Protein 3M16 (pdb70)

Structure (mmCIF, N/CA/C/O backbone):
data_3M16
#
_entry.id   3M16
#
_cell.length_a   143.105
_cell.length_b   143.105
_cell.length_c   119.724
_cell.angle_alpha   90.00
_cell.angle_beta   90.00
_cell.angle_gamma   120.00
#
_symmetry.space_group_name_H-M   'P 61 2 2'
#
loop_
_entity.id
_entity.type
_entity.pdbx_description
1 polymer Transaldolase
2 water water
#
loop_
_atom_site.group_PDB
_atom_site.id
_atom_site.type_symbol
_atom_site.label_atom_id
_atom_site.label_alt_id
_atom_site.label_comp_id
_atom_site.label_asym_id
_atom_site.label_entity_id
_atom_site.label_seq_id
_atom_site.pdbx_PDB_ins_code
_atom_site.Cartn_x
_atom_site.Cartn_y
_atom_site.Cartn_z
_atom_site.occupancy
_atom_site.B_iso_or_equiv
_atom_site.auth_seq_id
_atom_site.auth_comp_id
_atom_site.auth_asym_id
_atom_site.auth_atom_id
_atom_site.pdbx_PDB_model_num
ATOM 1 N N . GLY A 1 1 ? 45.789 -48.604 -4.787 1.00 111.81 0 GLY A N 1
ATOM 2 C CA . GLY A 1 1 ? 46.844 -47.539 -4.764 1.00 107.38 0 GLY A CA 1
ATOM 3 C C . GLY A 1 1 ? 46.499 -46.285 -5.556 1.00 103.99 0 GLY A C 1
ATOM 4 O O . GLY A 1 1 ? 47.017 -46.062 -6.650 1.00 85.91 0 GLY A O 1
ATOM 13 N N . SER A 1 3 ? 45.076 -43.066 -3.336 1.00 116.83 2 SER A N 1
ATOM 14 C CA . SER A 1 3 ? 45.610 -42.443 -2.111 1.00 114.90 2 SER A CA 1
ATOM 15 C C . SER A 1 3 ? 45.841 -43.593 -1.104 1.00 116.88 2 SER A C 1
ATOM 16 O O . SER A 1 3 ? 45.360 -44.717 -1.323 1.00 120.62 2 SER A O 1
ATOM 19 N N . ALA A 1 4 ? 46.575 -43.335 -0.022 1.00 111.86 3 ALA A N 1
ATOM 20 C CA . ALA A 1 4 ? 46.880 -44.395 0.951 1.00 112.52 3 ALA A CA 1
ATOM 21 C C . ALA A 1 4 ? 46.874 -43.888 2.392 1.00 103.71 3 ALA A C 1
ATOM 22 O O . ALA A 1 4 ? 45.888 -44.042 3.117 1.00 93.24 3 ALA A O 1
ATOM 24 N N . ALA A 1 6 ? 44.156 -44.551 5.089 1.00 95.55 5 ALA A N 1
ATOM 25 C CA . ALA A 1 6 ? 43.597 -43.221 5.305 1.00 102.01 5 ALA A CA 1
ATOM 26 C C . ALA A 1 6 ? 43.599 -42.879 6.798 1.00 99.47 5 ALA A C 1
ATOM 27 O O . ALA A 1 6 ? 44.646 -42.541 7.349 1.00 94.74 5 ALA A O 1
ATOM 29 N N . LYS A 1 7 ? 42.433 -42.984 7.440 1.00 100.90 6 LYS A N 1
ATOM 30 C CA . LYS A 1 7 ? 42.262 -42.726 8.875 1.00 100.66 6 LYS A CA 1
ATOM 31 C C . LYS A 1 7 ? 41.470 -41.424 9.066 1.00 97.95 6 LYS A C 1
ATOM 32 O O . LYS A 1 7 ? 40.442 -41.418 9.738 1.00 97.58 6 LYS A O 1
ATOM 38 N N . ASN A 1 8 ? 41.974 -40.335 8.483 1.00 93.39 7 ASN A N 1
ATOM 39 C CA . ASN A 1 8 ? 41.341 -39.001 8.457 1.00 89.96 7 ASN A CA 1
ATOM 40 C C . ASN A 1 8 ? 42.331 -38.026 7.847 1.00 85.74 7 ASN A C 1
ATOM 41 O O . ASN A 1 8 ? 43.522 -38.345 7.735 1.00 84.71 7 ASN A O 1
ATOM 46 N N . LYS A 1 9 ? 41.858 -36.836 7.483 1.00 84.14 8 LYS A N 1
ATOM 47 C CA . LYS A 1 9 ? 42.706 -35.872 6.757 1.00 84.11 8 LYS A CA 1
ATOM 48 C C . LYS A 1 9 ? 43.956 -35.339 7.497 1.00 78.57 8 LYS A C 1
ATOM 49 O O . LYS A 1 9 ? 45.028 -35.235 6.896 1.00 71.83 8 LYS A O 1
ATOM 55 N N . LEU A 1 10 ? 43.829 -35.014 8.781 1.00 77.04 9 LEU A N 1
ATOM 56 C CA . LEU A 1 10 ? 45.001 -34.674 9.568 1.00 73.97 9 LEU A CA 1
ATOM 57 C C . LEU A 1 10 ? 46.054 -35.774 9.438 1.00 79.54 9 LEU A C 1
ATOM 58 O O . LEU A 1 10 ? 47.193 -35.507 9.018 1.00 77.88 9 LEU A O 1
ATOM 63 N N . GLU A 1 11 ? 45.675 -37.011 9.768 1.00 81.29 10 GLU A N 1
ATOM 64 C CA . GLU A 1 11 ? 46.624 -38.117 9.687 1.00 81.27 10 GLU A CA 1
ATOM 65 C C . GLU A 1 11 ? 47.126 -38.262 8.262 1.00 75.66 10 GLU A C 1
ATOM 66 O O . GLU A 1 11 ? 48.318 -38.403 8.035 1.00 73.71 10 GLU A O 1
ATOM 72 N N . ALA A 1 12 ? 46.222 -38.181 7.299 1.00 76.12 11 ALA A N 1
ATOM 73 C CA . ALA A 1 12 ? 46.600 -38.312 5.892 1.00 77.77 11 ALA A CA 1
ATOM 74 C C . ALA A 1 12 ? 47.667 -37.297 5.459 1.00 80.72 11 ALA A C 1
ATOM 75 O O . ALA A 1 12 ? 48.668 -37.670 4.839 1.00 79.56 11 ALA A O 1
ATOM 77 N N . LEU A 1 13 ? 47.438 -36.023 5.789 1.00 81.00 12 LEU A N 1
ATOM 78 C CA . LEU A 1 13 ? 48.345 -34.934 5.441 1.00 72.45 12 LEU A CA 1
ATOM 79 C C . LEU A 1 13 ? 49.708 -35.132 6.071 1.00 71.09 12 LEU A C 1
ATOM 80 O O . LEU A 1 13 ? 50.741 -34.869 5.436 1.00 70.02 12 LEU A O 1
ATOM 85 N N . LYS A 1 14 ? 49.708 -35.603 7.316 1.00 68.04 13 LYS A N 1
ATOM 86 C CA . LYS A 1 14 ? 50.951 -35.868 8.029 1.00 68.53 13 LYS A CA 1
ATOM 87 C C . LYS A 1 14 ? 51.910 -36.774 7.257 1.00 70.56 13 LYS A C 1
ATOM 88 O O . LYS A 1 14 ? 53.101 -36.808 7.556 1.00 72.83 13 LYS A O 1
ATOM 94 N N . ALA A 1 15 ? 51.403 -37.476 6.249 1.00 70.10 14 ALA A N 1
ATOM 95 C CA . ALA A 1 15 ? 52.206 -38.461 5.518 1.00 66.10 14 ALA A CA 1
ATOM 96 C C . ALA A 1 15 ? 52.826 -37.958 4.214 1.00 70.19 14 ALA A C 1
ATOM 97 O O . ALA A 1 15 ? 53.759 -38.579 3.688 1.00 72.24 14 ALA A O 1
ATOM 107 N N . THR A 1 17 ? 53.323 -34.418 3.910 1.00 68.31 16 THR A N 1
ATOM 108 C CA . THR A 1 17 ? 53.680 -33.053 4.298 1.00 65.75 16 THR A CA 1
ATOM 109 C C . THR A 1 17 ? 54.010 -32.985 5.794 1.00 68.54 16 THR A C 1
ATOM 110 O O . THR A 1 17 ? 53.300 -33.573 6.612 1.00 70.35 16 THR A O 1
ATOM 114 N N . THR A 1 18 ? 55.084 -32.278 6.155 1.00 70.68 17 THR A N 1
ATOM 115 C CA . THR A 1 18 ? 55.408 -32.061 7.572 1.00 70.08 17 THR A CA 1
ATOM 116 C C . THR A 1 18 ? 54.391 -31.091 8.172 1.00 66.17 17 THR A C 1
ATOM 117 O O . THR A 1 18 ? 54.272 -29.937 7.753 1.00 66.70 17 THR A O 1
ATOM 121 N N . VAL A 1 19 ? 53.633 -31.546 9.142 1.00 64.27 18 VAL A N 1
ATOM 122 C CA . VAL A 1 19 ? 52.552 -30.710 9.608 1.00 65.08 18 VAL A CA 1
ATOM 123 C C . VAL A 1 19 ? 53.027 -29.861 10.773 1.00 66.58 18 VAL A C 1
ATOM 124 O O . VAL A 1 19 ? 53.704 -30.349 11.690 1.00 67.82 18 VAL A O 1
ATOM 128 N N . VAL A 1 20 ? 52.677 -28.581 10.734 1.00 62.91 19 VAL A N 1
ATOM 129 C CA . VAL A 1 20 ? 53.067 -27.679 11.800 1.00 63.71 19 VAL A CA 1
ATOM 130 C C . VAL A 1 20 ? 51.885 -26.947 12.385 1.00 63.41 19 VAL A C 1
ATOM 131 O O . VAL A 1 20 ? 51.093 -26.361 11.652 1.00 58.56 19 VAL A O 1
ATOM 135 N N . ALA A 1 21 ? 51.804 -26.955 13.711 1.00 63.95 20 ALA A N 1
ATOM 136 C CA . ALA A 1 21 ? 50.820 -26.153 14.446 1.00 62.80 20 ALA A CA 1
ATOM 137 C C . ALA A 1 21 ? 51.160 -24.647 14.536 1.00 63.83 20 ALA A C 1
ATOM 138 O O . ALA A 1 21 ? 52.222 -24.253 15.023 1.00 62.58 20 ALA A O 1
ATOM 140 N N . ASP A 1 22 ? 50.249 -23.815 14.050 1.00 65.86 21 ASP A N 1
ATOM 141 C CA . ASP A 1 22 ? 50.386 -22.372 14.161 1.00 64.36 21 ASP A CA 1
ATOM 142 C C . ASP A 1 22 ? 49.731 -21.931 15.461 1.00 66.83 21 ASP A C 1
ATOM 143 O O . ASP A 1 22 ? 48.600 -21.430 15.446 1.00 67.98 21 ASP A O 1
ATOM 148 N N . THR A 1 23 ? 50.425 -22.145 16.580 1.00 65.19 22 THR A N 1
ATOM 149 C CA . THR A 1 23 ? 49.952 -21.714 17.898 1.00 68.77 22 THR A CA 1
ATOM 150 C C . THR A 1 23 ? 51.058 -21.723 18.944 1.00 76.88 22 THR A C 1
ATOM 151 O O . THR A 1 23 ? 52.049 -22.449 18.809 1.00 70.04 22 THR A O 1
ATOM 155 N N . GLY A 1 24 ? 50.857 -20.927 19.996 1.00 78.61 23 GLY A N 1
ATOM 156 C CA . GLY A 1 24 ? 51.803 -20.834 21.088 1.00 74.78 23 GLY A CA 1
ATOM 157 C C . GLY A 1 24 ? 51.449 -21.723 22.258 1.00 78.34 23 GLY A C 1
ATOM 158 O O . GLY A 1 24 ? 52.197 -21.807 23.236 1.00 86.62 23 GLY A O 1
ATOM 159 N N . ASP A 1 25 ? 50.329 -22.420 22.147 1.00 74.68 24 ASP A N 1
ATOM 160 C CA . ASP A 1 25 ? 49.726 -23.052 23.294 1.00 75.39 24 ASP A CA 1
ATOM 161 C C . ASP A 1 25 ? 49.950 -24.564 23.309 1.00 82.05 24 ASP A C 1
ATOM 162 O O . ASP A 1 25 ? 49.510 -25.266 22.392 1.00 81.23 24 ASP A O 1
ATOM 167 N N . ILE A 1 26 ? 50.623 -25.068 24.353 1.00 84.15 25 ILE A N 1
ATOM 168 C CA . ILE A 1 26 ? 50.884 -26.515 24.474 1.00 86.98 25 ILE A CA 1
ATOM 169 C C . ILE A 1 26 ? 49.635 -27.354 24.321 1.00 86.59 25 ILE A C 1
ATOM 170 O O . ILE A 1 26 ? 49.668 -28.410 23.694 1.00 87.71 25 ILE A O 1
ATOM 175 N N . GLU A 1 27 ? 48.536 -26.879 24.895 1.00 86.47 26 GLU A N 1
ATOM 176 C CA . GLU A 1 27 ? 47.282 -27.619 24.867 1.00 89.28 26 GLU A CA 1
ATOM 177 C C . GLU A 1 27 ? 46.938 -28.066 23.453 1.00 90.55 26 GLU A C 1
ATOM 178 O O . GLU A 1 27 ? 46.640 -29.246 23.223 1.00 87.55 26 GLU A O 1
ATOM 184 N N . ALA A 1 28 ? 47.043 -27.138 22.502 1.00 88.03 27 ALA A N 1
ATOM 185 C CA . ALA A 1 28 ? 46.854 -27.465 21.095 1.00 81.51 27 ALA A CA 1
ATOM 186 C C . ALA A 1 28 ? 47.943 -28.394 20.574 1.00 78.01 27 ALA A C 1
ATOM 187 O O . ALA A 1 28 ? 47.638 -29.352 19.889 1.00 81.47 27 ALA A O 1
ATOM 189 N N . ILE A 1 29 ? 49.200 -28.130 20.916 1.00 77.91 28 ILE A N 1
ATOM 190 C CA . ILE A 1 29 ? 50.295 -29.012 20.499 1.00 82.72 28 ILE A CA 1
ATOM 191 C C . ILE A 1 29 ? 50.111 -30.447 21.005 1.00 82.99 28 ILE A C 1
ATOM 192 O O . ILE A 1 29 ? 50.284 -31.411 20.257 1.00 80.84 28 ILE A O 1
ATOM 197 N N . LYS A 1 30 ? 49.759 -30.576 22.278 1.00 83.39 29 LYS A N 1
ATOM 198 C CA . LYS A 1 30 ? 49.538 -31.876 22.879 1.00 86.87 29 LYS A CA 1
ATOM 199 C C . LYS A 1 30 ? 48.442 -32.627 22.135 1.00 89.19 29 LYS A C 1
ATOM 200 O O . LYS A 1 30 ? 48.621 -33.791 21.765 1.00 93.03 29 LYS A O 1
ATOM 206 N N . GLN A 1 31 ? 47.332 -31.941 21.882 1.00 86.82 30 GLN A N 1
ATOM 207 C CA . GLN A 1 31 ? 46.198 -32.536 21.190 1.00 84.72 30 GLN A CA 1
ATOM 208 C C . GLN A 1 31 ? 46.459 -32.977 19.735 1.00 86.98 30 GLN A C 1
ATOM 209 O O . GLN A 1 31 ? 45.899 -33.980 19.297 1.00 87.59 30 GLN A O 1
ATOM 215 N N . PHE A 1 32 ? 47.283 -32.239 18.989 1.00 83.98 31 PHE A N 1
ATOM 216 C CA . PHE A 1 32 ? 47.455 -32.516 17.548 1.00 82.15 31 PHE A CA 1
ATOM 217 C C . PHE A 1 32 ? 48.793 -33.152 17.178 1.00 82.73 31 PHE A C 1
ATOM 218 O O . PHE A 1 32 ? 48.953 -33.663 16.068 1.00 81.02 31 PHE A O 1
ATOM 226 N N . LYS A 1 33 ? 49.746 -33.115 18.108 1.00 84.71 32 LYS A N 1
ATOM 227 C CA . LYS A 1 33 ? 51.062 -33.751 17.924 1.00 83.92 32 LYS A CA 1
ATOM 228 C C . LYS A 1 33 ? 51.707 -33.438 16.563 1.00 81.91 32 LYS A C 1
ATOM 229 O O . LYS A 1 33 ? 51.937 -34.333 15.754 1.00 81.31 32 LYS A O 1
ATOM 235 N N . PRO A 1 34 ? 51.967 -32.143 16.307 1.00 76.25 33 PRO A N 1
ATOM 236 C CA . PRO A 1 34 ? 52.670 -31.692 15.128 1.00 72.39 33 PRO A CA 1
ATOM 237 C C . PRO A 1 34 ? 54.160 -31.894 15.313 1.00 71.82 33 PRO A C 1
ATOM 238 O O . PRO A 1 34 ? 54.601 -32.152 16.429 1.00 74.43 33 PRO A O 1
ATOM 242 N N . VAL A 1 35 ? 54.930 -31.766 14.238 1.00 67.46 34 VAL A N 1
ATOM 243 C CA . VAL A 1 35 ? 56.376 -31.914 14.342 1.00 70.24 34 VAL A CA 1
ATOM 244 C C . VAL A 1 35 ? 57.106 -30.571 14.548 1.00 75.42 34 VAL A C 1
ATOM 245 O O . VAL A 1 35 ? 58.033 -30.501 15.367 1.00 75.50 34 VAL A O 1
ATOM 249 N N . ASP A 1 36 ? 56.690 -29.513 13.848 1.00 67.54 35 ASP A N 1
ATOM 250 C CA . ASP A 1 36 ? 57.177 -28.171 14.188 1.00 65.44 35 ASP A CA 1
ATOM 251 C C . ASP A 1 36 ? 56.047 -27.372 14.815 1.00 67.99 35 ASP A C 1
ATOM 252 O O . ASP A 1 36 ? 54.915 -27.859 14.918 1.00 68.94 35 ASP A O 1
ATOM 257 N N . ALA A 1 37 ? 56.366 -26.160 15.262 1.00 66.07 36 ALA A N 1
ATOM 258 C CA . ALA A 1 37 ? 55.347 -25.146 15.546 1.00 64.03 36 ALA A CA 1
ATOM 259 C C . ALA A 1 37 ? 55.834 -23.749 15.132 1.00 66.84 36 ALA A C 1
ATOM 260 O O . ALA A 1 37 ? 57.025 -23.533 14.836 1.00 66.71 36 ALA A O 1
ATOM 262 N N . THR A 1 38 ? 54.894 -22.822 15.051 1.00 60.13 37 THR A N 1
ATOM 263 C CA . THR A 1 38 ? 55.208 -21.451 14.715 1.00 59.76 37 THR A CA 1
ATOM 264 C C . THR A 1 38 ? 54.500 -20.537 15.686 1.00 63.16 37 THR A C 1
ATOM 265 O O . THR A 1 38 ? 53.394 -20.849 16.156 1.00 63.84 37 THR A O 1
ATOM 269 N N . THR A 1 39 ? 55.134 -19.412 15.992 1.00 57.51 38 THR A N 1
ATOM 270 C CA . THR A 1 39 ? 54.443 -18.338 16.692 1.00 60.10 38 THR A CA 1
ATOM 271 C C . THR A 1 39 ? 54.695 -17.045 15.947 1.00 61.35 38 THR A C 1
ATOM 272 O O . THR A 1 39 ? 55.465 -17.010 14.992 1.00 60.61 38 THR A O 1
ATOM 276 N N . ASN A 1 40 ? 54.041 -15.984 16.391 1.00 56.26 39 ASN A N 1
ATOM 277 C CA . ASN A 1 40 ? 54.319 -14.661 15.898 1.00 56.37 39 ASN A CA 1
ATOM 278 C C . ASN A 1 40 ? 53.798 -13.666 16.922 1.00 61.44 39 ASN A C 1
ATOM 279 O O . ASN A 1 40 ? 53.076 -14.051 17.870 1.00 61.77 39 ASN A O 1
ATOM 284 N N . PRO A 1 41 ? 54.147 -12.379 16.735 1.00 55.54 40 PRO A N 1
ATOM 285 C CA . PRO A 1 41 ? 53.716 -11.380 17.694 1.00 57.68 40 PRO A CA 1
ATOM 286 C C . PRO A 1 41 ? 52.252 -11.508 18.100 1.00 60.53 40 PRO A C 1
ATOM 287 O O . PRO A 1 41 ? 51.963 -11.372 19.275 1.00 67.80 40 PRO A O 1
ATOM 291 N N . SER A 1 42 ? 51.342 -11.810 17.178 1.00 58.19 41 SER A N 1
ATOM 292 C CA . SER A 1 42 ? 49.931 -11.925 17.575 1.00 61.07 41 SER A CA 1
ATOM 293 C C . SER A 1 42 ? 49.735 -13.145 18.433 1.00 67.00 41 SER A C 1
ATOM 294 O O . SER A 1 42 ? 49.069 -13.089 19.475 1.00 71.18 41 SER A O 1
ATOM 297 N N . LEU A 1 43 ? 50.327 -14.251 18.009 1.00 61.19 42 LEU A N 1
ATOM 298 C CA . LEU A 1 43 ? 50.146 -15.472 18.743 1.00 64.17 42 LEU A CA 1
ATOM 299 C C . LEU A 1 43 ? 50.825 -15.387 20.103 1.00 67.43 42 LEU A C 1
ATOM 300 O O . LEU A 1 43 ? 50.427 -16.066 21.044 1.00 68.86 42 LEU A O 1
ATOM 305 N N . ILE A 1 44 ? 51.854 -14.556 20.213 1.00 66.06 43 ILE A N 1
ATOM 306 C CA . ILE A 1 44 ? 52.532 -14.443 21.489 1.00 67.74 43 ILE A CA 1
ATOM 307 C C . ILE A 1 44 ? 51.682 -13.602 22.434 1.00 69.11 43 ILE A C 1
ATOM 308 O O . ILE A 1 44 ? 51.462 -13.980 23.583 1.00 70.79 43 ILE A O 1
ATOM 313 N N . LEU A 1 45 ? 51.177 -12.481 21.925 1.00 70.19 44 LEU A N 1
ATOM 314 C CA . LEU A 1 45 ? 50.197 -11.684 22.633 1.00 66.03 44 LEU A CA 1
ATOM 315 C C . LEU A 1 45 ? 49.043 -12.579 23.081 1.00 71.89 44 LEU A C 1
ATOM 316 O O . LEU A 1 45 ? 48.679 -12.581 24.249 1.00 73.47 44 LEU A O 1
ATOM 321 N N . LYS A 1 46 ? 48.499 -13.372 22.168 1.00 69.62 45 LYS A N 1
ATOM 322 C CA . LYS A 1 46 ? 47.390 -14.246 22.519 1.00 70.77 45 LYS A CA 1
ATOM 323 C C . LYS A 1 46 ? 47.750 -15.222 23.638 1.00 72.15 45 LYS A C 1
ATOM 324 O O . LYS A 1 46 ? 47.060 -15.297 24.645 1.00 72.50 45 LYS A O 1
ATOM 330 N N . ALA A 1 47 ? 48.847 -15.947 23.456 1.00 77.51 46 ALA A N 1
ATOM 331 C CA . ALA A 1 47 ? 49.301 -16.954 24.414 1.00 76.13 46 ALA A CA 1
ATOM 332 C C . ALA A 1 47 ? 49.575 -16.346 25.769 1.00 81.08 46 ALA A C 1
ATOM 333 O O . ALA A 1 47 ? 49.288 -16.966 26.794 1.00 85.60 46 ALA A O 1
ATOM 335 N N . ALA A 1 48 ? 50.133 -15.134 25.764 1.00 76.71 47 ALA A N 1
ATOM 336 C CA . ALA A 1 48 ? 50.395 -14.391 26.993 1.00 80.97 47 ALA A CA 1
ATOM 337 C C . ALA A 1 48 ? 49.141 -14.168 27.853 1.00 84.43 47 ALA A C 1
ATOM 338 O O . ALA A 1 48 ? 49.245 -14.018 29.067 1.00 89.17 47 ALA A O 1
ATOM 340 N N . LYS A 1 49 ? 47.966 -14.163 27.228 1.00 80.36 48 LYS A N 1
ATOM 341 C CA . LYS A 1 49 ? 46.707 -14.067 27.968 1.00 83.92 48 LYS A CA 1
ATOM 342 C C . LYS A 1 49 ? 46.288 -15.384 28.632 1.00 85.93 48 LYS A C 1
ATOM 343 O O . LYS A 1 49 ? 45.319 -15.413 29.380 1.00 86.28 48 LYS A O 1
ATOM 349 N N . LEU A 1 50 ? 47.005 -16.471 28.368 1.00 84.64 49 LEU A N 1
ATOM 350 C CA . LEU A 1 50 ? 46.666 -17.750 28.995 1.00 87.90 49 LEU A CA 1
ATOM 351 C C . LEU A 1 50 ? 47.045 -17.794 30.482 1.00 92.89 49 LEU A C 1
ATOM 352 O O . LEU A 1 50 ? 48.172 -17.432 30.866 1.00 87.73 49 LEU A O 1
ATOM 357 N N . ALA A 1 51 ? 46.094 -18.253 31.300 1.00 94.31 50 ALA A N 1
ATOM 358 C CA . ALA A 1 51 ? 46.286 -18.415 32.743 1.00 93.66 50 ALA A CA 1
ATOM 359 C C . ALA A 1 51 ? 47.511 -19.268 33.077 1.00 92.47 50 ALA A C 1
ATOM 360 O O . ALA A 1 51 ? 48.368 -18.855 33.857 1.00 91.20 50 ALA A O 1
ATOM 362 N N . ASN A 1 52 ? 47.605 -20.444 32.466 1.00 91.76 51 ASN A N 1
ATOM 363 C CA . ASN A 1 52 ? 48.683 -21.388 32.780 1.00 95.82 51 ASN A CA 1
ATOM 364 C C . ASN A 1 52 ? 50.045 -20.871 32.355 1.00 93.71 51 ASN A C 1
ATOM 365 O O . ASN A 1 52 ? 51.078 -21.446 32.707 1.00 93.05 51 ASN A O 1
ATOM 370 N N . TYR A 1 53 ? 50.027 -19.771 31.610 1.00 88.58 52 TYR A N 1
ATOM 371 C CA . TYR A 1 53 ? 51.237 -19.180 31.067 1.00 90.79 52 TYR A CA 1
ATOM 372 C C . TYR A 1 53 ? 51.687 -17.968 31.867 1.00 95.14 52 TYR A C 1
ATOM 373 O O . TYR A 1 53 ? 52.800 -17.471 31.654 1.00 92.58 52 TYR A O 1
ATOM 382 N N . GLN A 1 54 ? 50.832 -17.502 32.785 1.00 97.26 53 GLN A N 1
ATOM 383 C CA . GLN A 1 54 ? 51.125 -16.311 33.599 1.00 91.25 53 GLN A CA 1
ATOM 384 C C . GLN A 1 54 ? 52.454 -16.450 34.325 1.00 94.64 53 GLN A C 1
ATOM 385 O O . GLN A 1 54 ? 53.231 -15.482 34.407 1.00 90.82 53 GLN A O 1
ATOM 391 N N . HIS A 1 55 ? 52.728 -17.663 34.813 1.00 90.47 54 HIS A N 1
ATOM 392 C CA . HIS A 1 55 ? 54.020 -17.948 35.429 1.00 90.60 54 HIS A CA 1
ATOM 393 C C . HIS A 1 55 ? 55.203 -17.550 34.519 1.00 93.65 54 HIS A C 1
ATOM 394 O O . HIS A 1 55 ? 56.196 -16.977 34.984 1.00 90.39 54 HIS A O 1
ATOM 401 N N . LEU A 1 56 ? 55.048 -17.785 33.217 1.00 97.06 55 LEU A N 1
ATOM 402 C CA . LEU A 1 56 ? 56.087 -17.477 32.232 1.00 94.07 55 LEU A CA 1
ATOM 403 C C . LEU A 1 56 ? 56.370 -15.987 32.084 1.00 92.25 55 LEU A C 1
ATOM 404 O O . LEU A 1 56 ? 57.496 -15.610 31.762 1.00 88.91 55 LEU A O 1
ATOM 409 N N . ILE A 1 57 ? 55.358 -15.147 32.302 1.00 91.01 56 ILE A N 1
ATOM 410 C CA . ILE A 1 57 ? 55.561 -13.698 32.252 1.00 93.60 56 ILE A CA 1
ATOM 411 C C . ILE A 1 57 ? 56.484 -13.265 33.386 1.00 98.93 56 ILE A C 1
ATOM 412 O O . ILE A 1 57 ? 57.433 -12.498 33.159 1.00 96.24 56 ILE A O 1
ATOM 417 N N . GLU A 1 58 ? 56.222 -13.778 34.594 1.00 100.29 57 GLU A N 1
ATOM 418 C CA . GLU A 1 58 ? 57.073 -13.483 35.754 1.00 99.94 57 GLU A CA 1
ATOM 419 C C . GLU A 1 58 ? 58.509 -13.932 35.496 1.00 100.47 57 GLU A C 1
ATOM 420 O O . GLU A 1 58 ? 59.419 -13.105 35.405 1.00 98.50 57 GLU A O 1
ATOM 426 N N . GLU A 1 59 ? 58.690 -15.238 35.319 1.00 99.98 58 GLU A N 1
ATOM 427 C CA . GLU A 1 59 ? 60.003 -15.829 35.024 1.00 99.61 58 GLU A CA 1
ATOM 428 C C . GLU A 1 59 ? 60.785 -15.045 33.960 1.00 99.16 58 GLU A C 1
ATOM 429 O O . GLU A 1 59 ? 62.008 -15.188 33.820 1.00 99.43 58 GLU A O 1
ATOM 435 N N . ALA A 1 60 ? 60.058 -14.217 33.217 1.00 99.93 59 ALA A N 1
ATOM 436 C CA . ALA A 1 60 ? 60.648 -13.373 32.196 1.00 102.71 59 ALA A CA 1
ATOM 437 C C . ALA A 1 60 ? 61.099 -12.082 32.843 1.00 102.80 59 ALA A C 1
ATOM 438 O O . ALA A 1 60 ? 62.215 -11.616 32.594 1.00 101.83 59 ALA A O 1
ATOM 440 N N . ILE A 1 61 ? 60.226 -11.507 33.671 1.00 103.80 60 ILE A N 1
ATOM 441 C CA . ILE A 1 61 ? 60.550 -10.282 34.409 1.00 104.84 60 ILE A CA 1
ATOM 442 C C . ILE A 1 61 ? 61.690 -10.575 35.399 1.00 105.04 60 ILE A C 1
ATOM 443 O O . ILE A 1 61 ? 62.703 -9.866 35.405 1.00 101.47 60 ILE A O 1
ATOM 448 N N . ASP A 1 62 ? 61.531 -11.632 36.202 1.00 102.84 61 ASP A N 1
ATOM 449 C CA . ASP A 1 62 ? 62.637 -12.163 36.998 1.00 103.10 61 ASP A CA 1
ATOM 450 C C . ASP A 1 62 ? 63.891 -12.118 36.135 1.00 103.86 61 ASP A C 1
ATOM 451 O O . ASP A 1 62 ? 64.626 -11.140 36.196 1.00 102.52 61 ASP A O 1
ATOM 456 N N . TRP A 1 63 ? 64.111 -13.115 35.281 1.00 102.59 62 TRP A N 1
ATOM 457 C CA . TRP A 1 63 ? 65.303 -13.088 34.420 1.00 104.56 62 TRP A CA 1
ATOM 458 C C . TRP A 1 63 ? 65.710 -11.666 33.997 1.00 103.25 62 TRP A C 1
ATOM 459 O O . TRP A 1 63 ? 66.882 -11.304 34.093 1.00 104.58 62 TRP A O 1
ATOM 470 N N . ALA A 1 64 ? 64.758 -10.870 33.521 1.00 101.19 63 ALA A N 1
ATOM 471 C CA . ALA A 1 64 ? 65.097 -9.548 33.005 1.00 103.01 63 ALA A CA 1
ATOM 472 C C . ALA A 1 64 ? 65.770 -8.744 34.093 1.00 105.59 63 ALA A C 1
ATOM 473 O O . ALA A 1 64 ? 66.805 -8.111 33.849 1.00 103.58 63 ALA A O 1
ATOM 475 N N . LEU A 1 65 ? 65.175 -8.815 35.290 1.00 105.58 64 LEU A N 1
ATOM 476 C CA . LEU A 1 65 ? 65.593 -8.066 36.488 1.00 109.55 64 LEU A CA 1
ATOM 477 C C . LEU A 1 65 ? 66.848 -8.644 37.147 1.00 105.08 64 LEU A C 1
ATOM 478 O O . LEU A 1 65 ? 67.864 -7.960 37.214 1.00 102.67 64 LEU A O 1
ATOM 483 N N . GLN A 1 66 ? 66.761 -9.895 37.624 1.00 105.32 65 GLN A N 1
ATOM 484 C CA . GLN A 1 66 ? 67.908 -10.631 38.217 1.00 101.78 65 GLN A CA 1
ATOM 485 C C . GLN A 1 66 ? 69.176 -10.605 37.359 1.00 100.28 65 GLN A C 1
ATOM 486 O O . GLN A 1 66 ? 70.264 -10.513 37.917 1.00 94.65 65 GLN A O 1
ATOM 492 N N . ILE A 1 67 ? 69.044 -10.691 36.027 1.00 106.71 66 ILE A N 1
ATOM 493 C CA . ILE A 1 67 ? 70.180 -10.394 35.134 1.00 105.09 66 ILE A CA 1
ATOM 494 C C . ILE A 1 67 ? 70.496 -8.916 35.201 1.00 102.66 66 ILE A C 1
ATOM 495 O O . ILE A 1 67 ? 71.654 -8.551 35.385 1.00 95.72 66 ILE A O 1
ATOM 500 N N . LYS A 1 68 ? 69.460 -8.083 35.059 1.00 107.27 67 LYS A N 1
ATOM 501 C CA . LYS A 1 68 ? 69.635 -6.635 35.017 1.00 111.67 67 LYS A CA 1
ATOM 502 C C . LYS A 1 68 ? 69.404 -6.079 36.396 1.00 112.71 67 LYS A C 1
ATOM 503 O O . LYS A 1 68 ? 68.349 -5.482 36.642 1.00 116.52 67 LYS A O 1
ATOM 509 N N . GLY A 1 69 ? 70.373 -6.321 37.293 1.00 114.00 68 GLY A N 1
ATOM 510 C CA . GLY A 1 69 ? 70.418 -5.721 38.636 1.00 112.04 68 GLY A CA 1
ATOM 511 C C . GLY A 1 69 ? 70.218 -4.217 38.531 1.00 122.09 68 GLY A C 1
ATOM 512 O O . GLY A 1 69 ? 69.412 -3.639 39.266 1.00 120.05 68 GLY A O 1
ATOM 513 N N . ASN A 1 70 ? 70.946 -3.597 37.591 1.00 126.40 69 ASN A N 1
ATOM 514 C CA . ASN A 1 70 ? 70.793 -2.175 37.217 1.00 125.73 69 ASN A CA 1
ATOM 515 C C . ASN A 1 70 ? 71.272 -1.896 35.783 1.00 118.08 69 ASN A C 1
ATOM 516 O O . ASN A 1 70 ? 71.946 -2.728 35.156 1.00 108.50 69 ASN A O 1
ATOM 521 N N . LYS A 1 72 ? 67.829 0.030 35.282 1.00 124.01 71 LYS A N 1
ATOM 522 C CA . LYS A 1 72 ? 66.526 0.036 34.598 1.00 124.96 71 LYS A CA 1
ATOM 523 C C . LYS A 1 72 ? 66.406 1.125 33.518 1.00 123.89 71 LYS A C 1
ATOM 524 O O . LYS A 1 72 ? 66.532 2.325 33.799 1.00 114.71 71 LYS A O 1
ATOM 530 N N . ASN A 1 73 ? 66.159 0.678 32.286 1.00 123.31 72 ASN A N 1
ATOM 531 C CA . ASN A 1 73 ? 65.878 1.561 31.142 1.00 117.88 72 ASN A CA 1
ATOM 532 C C . ASN A 1 73 ? 64.452 1.275 30.639 1.00 111.06 72 ASN A C 1
ATOM 533 O O . ASN A 1 73 ? 64.212 0.270 29.970 1.00 105.91 72 ASN A O 1
ATOM 538 N N . SER A 1 74 ? 63.516 2.163 30.963 1.00 108.91 73 SER A N 1
ATOM 539 C CA . SER A 1 74 ? 62.081 1.890 30.814 1.00 110.04 73 SER A CA 1
ATOM 540 C C . SER A 1 74 ? 61.679 1.268 29.453 1.00 106.63 73 SER A C 1
ATOM 541 O O . SER A 1 74 ? 60.839 0.360 29.415 1.00 101.80 73 SER A O 1
ATOM 544 N N . GLN A 1 75 ? 62.276 1.750 28.357 1.00 106.48 74 GLN A N 1
ATOM 545 C CA . GLN A 1 75 ? 62.202 1.049 27.061 1.00 103.65 74 GLN A CA 1
ATOM 546 C C . GLN A 1 75 ? 63.163 -0.161 26.974 1.00 103.23 74 GLN A C 1
ATOM 547 O O . GLN A 1 75 ? 62.701 -1.301 26.917 1.00 97.63 74 GLN A O 1
ATOM 553 N N . THR A 1 76 ? 64.480 0.067 26.992 1.00 102.27 75 THR A N 1
ATOM 554 C CA . THR A 1 76 ? 65.428 -1.048 26.828 1.00 105.01 75 THR A CA 1
ATOM 555 C C . THR A 1 76 ? 65.042 -2.264 27.652 1.00 100.46 75 THR A C 1
ATOM 556 O O . THR A 1 76 ? 65.169 -3.395 27.199 1.00 102.42 75 THR A O 1
ATOM 560 N N . THR A 1 77 ? 64.542 -2.038 28.850 1.00 95.34 76 THR A N 1
ATOM 561 C CA . THR A 1 77 ? 64.362 -3.152 29.765 1.00 106.06 76 THR A CA 1
ATOM 562 C C . THR A 1 77 ? 63.048 -3.911 29.475 1.00 95.89 76 THR A C 1
ATOM 563 O O . THR A 1 77 ? 62.959 -5.139 29.675 1.00 91.29 76 THR A O 1
ATOM 567 N N . LEU A 1 78 ? 62.067 -3.168 28.965 1.00 90.71 77 LEU A N 1
ATOM 568 C CA . LEU A 1 78 ? 60.823 -3.725 28.463 1.00 88.35 77 LEU A CA 1
ATOM 569 C C . LEU A 1 78 ? 61.093 -4.671 27.308 1.00 92.43 77 LEU A C 1
ATOM 570 O O . LEU A 1 78 ? 60.533 -5.762 27.223 1.00 90.29 77 LEU A O 1
ATOM 575 N N . GLU A 1 79 ? 61.972 -4.243 26.419 1.00 90.79 78 GLU A N 1
ATOM 576 C CA . GLU A 1 79 ? 62.260 -4.988 25.223 1.00 84.42 78 GLU A CA 1
ATOM 577 C C . GLU A 1 79 ? 63.043 -6.247 25.531 1.00 83.79 78 GLU A C 1
ATOM 578 O O . GLU A 1 79 ? 63.052 -7.185 24.749 1.00 89.23 78 GLU A O 1
ATOM 584 N N . ASN A 1 80 ? 63.667 -6.298 26.691 1.00 86.25 79 ASN A N 1
ATOM 585 C CA . ASN A 1 80 ? 64.340 -7.521 27.071 1.00 87.76 79 ASN A CA 1
ATOM 586 C C . ASN A 1 80 ? 63.361 -8.506 27.689 1.00 84.32 79 ASN A C 1
ATOM 587 O O . ASN A 1 80 ? 63.489 -9.716 27.523 1.00 82.34 79 ASN A O 1
ATOM 592 N N . VAL A 1 81 ? 62.363 -7.993 28.392 1.00 87.01 80 VAL A N 1
ATOM 593 C CA . VAL A 1 81 ? 61.343 -8.890 28.904 1.00 91.84 80 VAL A CA 1
ATOM 594 C C . VAL A 1 81 ? 60.501 -9.457 27.754 1.00 84.96 80 VAL A C 1
ATOM 595 O O . VAL A 1 81 ? 60.150 -10.642 27.774 1.00 78.33 80 VAL A O 1
ATOM 599 N N . GLY A 1 82 ? 60.214 -8.610 26.759 1.00 84.99 81 GLY A N 1
ATOM 600 C CA . GLY A 1 82 ? 59.469 -8.999 25.555 1.00 78.29 81 GLY A CA 1
ATOM 601 C C . GLY A 1 82 ? 60.050 -10.269 24.967 1.00 80.14 81 GLY A C 1
ATOM 602 O O . GLY A 1 82 ? 59.415 -11.331 25.018 1.00 77.90 81 GLY A O 1
ATOM 603 N N . ASP A 1 83 ? 61.275 -10.158 24.446 1.00 78.33 82 ASP A N 1
ATOM 604 C CA . ASP A 1 83 ? 62.034 -11.286 23.900 1.00 71.79 82 ASP A CA 1
ATOM 605 C C . ASP A 1 83 ? 62.045 -12.508 24.815 1.00 73.16 82 ASP A C 1
ATOM 606 O O . ASP A 1 83 ? 61.700 -13.615 24.402 1.00 72.20 82 ASP A O 1
ATOM 611 N N . LYS A 1 84 ? 62.422 -12.323 26.067 1.00 75.94 83 LYS A N 1
ATOM 612 C CA . LYS A 1 84 ? 62.457 -13.465 26.941 1.00 77.96 83 LYS A CA 1
ATOM 613 C C . LYS A 1 84 ? 61.099 -14.188 26.936 1.00 75.29 83 LYS A C 1
ATOM 614 O O . LYS A 1 84 ? 61.057 -15.406 26.874 1.00 77.89 83 LYS A O 1
ATOM 620 N N . LEU A 1 85 ? 59.996 -13.447 26.958 1.00 76.39 84 LEU A N 1
ATOM 621 C CA . LEU A 1 85 ? 58.670 -14.078 27.044 1.00 73.20 84 LEU A CA 1
ATOM 622 C C . LEU A 1 85 ? 58.412 -14.966 25.839 1.00 74.11 84 LEU A C 1
ATOM 623 O O . LEU A 1 85 ? 57.965 -16.105 25.983 1.00 71.16 84 LEU A O 1
ATOM 628 N N . ALA A 1 86 ? 58.703 -14.432 24.656 1.00 71.92 85 ALA 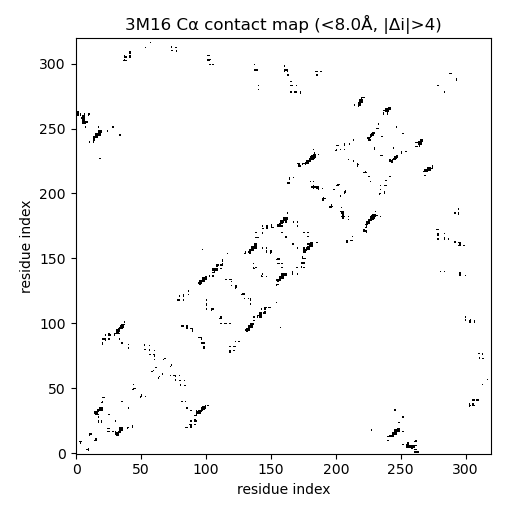A N 1
ATOM 629 C CA . ALA A 1 86 ? 58.593 -15.190 23.431 1.00 67.35 85 ALA A CA 1
ATOM 630 C C . ALA A 1 86 ? 59.403 -16.471 23.565 1.00 71.65 85 ALA A C 1
ATOM 631 O O . ALA A 1 86 ? 58.899 -17.561 23.282 1.00 74.96 85 ALA A O 1
ATOM 633 N N . VAL A 1 87 ? 60.639 -16.342 24.042 1.00 66.69 86 VAL A N 1
ATOM 634 C CA . VAL A 1 87 ? 61.536 -17.480 24.149 1.00 66.80 86 VAL A CA 1
ATOM 635 C C . VAL A 1 87 ? 61.053 -18.486 25.183 1.00 71.27 86 VAL A C 1
ATOM 636 O O . VAL A 1 87 ? 61.062 -19.691 24.942 1.00 72.68 86 VAL A O 1
ATOM 640 N N . ASN A 1 88 ? 60.590 -17.986 26.317 1.00 70.27 87 ASN A N 1
ATOM 641 C CA . ASN A 1 88 ? 59.986 -18.846 27.307 1.00 73.14 87 ASN A CA 1
ATOM 642 C C . ASN A 1 88 ? 58.853 -19.632 26.656 1.00 75.17 87 ASN A C 1
ATOM 643 O O . ASN A 1 88 ? 58.775 -20.847 26.812 1.00 75.67 87 ASN A O 1
ATOM 648 N N . ILE A 1 89 ? 57.986 -18.948 25.909 1.00 77.69 88 ILE A N 1
ATOM 649 C CA . ILE A 1 89 ? 56.821 -19.623 25.331 1.00 77.12 88 ILE A CA 1
ATOM 650 C C . ILE A 1 89 ? 57.281 -20.680 24.320 1.00 75.07 88 ILE A C 1
ATOM 651 O O . ILE A 1 89 ? 56.750 -21.809 24.306 1.00 71.58 88 ILE A O 1
ATOM 656 N N . GLY A 1 90 ? 58.288 -20.325 23.515 1.00 69.90 89 GLY A N 1
ATOM 657 C CA . GLY A 1 90 ? 58.896 -21.277 22.578 1.00 70.47 89 GLY A CA 1
ATOM 658 C C . GLY A 1 90 ? 59.426 -22.491 23.325 1.00 74.15 89 GLY A C 1
ATOM 659 O O . GLY A 1 90 ? 59.090 -23.647 23.013 1.00 69.95 89 GLY A O 1
ATOM 660 N N . CYS A 1 91 ? 60.238 -22.204 24.340 1.00 71.93 90 CYS A N 1
ATOM 661 C CA . CYS A 1 91 ? 60.749 -23.196 25.263 1.00 73.49 90 CYS A CA 1
ATOM 662 C C . CYS A 1 91 ? 59.695 -24.214 25.692 1.00 74.78 90 CYS A C 1
ATOM 663 O O . CYS A 1 91 ? 59.958 -25.418 25.681 1.00 77.13 90 CYS A O 1
ATOM 666 N N . GLU A 1 92 ? 58.514 -23.724 26.068 1.00 75.55 91 GLU A N 1
ATOM 667 C CA . GLU A 1 92 ? 57.398 -24.578 26.504 1.00 79.24 91 GLU A CA 1
ATOM 668 C C . GLU A 1 92 ? 56.863 -25.470 25.395 1.00 83.99 91 GLU A C 1
ATOM 669 O O . GLU A 1 92 ? 56.628 -26.664 25.617 1.00 87.21 91 GLU A O 1
ATOM 675 N N . VAL A 1 93 ? 56.678 -24.917 24.199 1.00 78.74 92 VAL A N 1
ATOM 676 C CA . VAL A 1 93 ? 56.159 -25.749 23.137 1.00 75.08 92 VAL A CA 1
ATOM 677 C C . VAL A 1 93 ? 57.213 -26.793 22.759 1.00 80.01 92 VAL A C 1
ATOM 678 O O . VAL A 1 93 ? 56.869 -27.950 22.482 1.00 84.63 92 VAL A O 1
ATOM 682 N N . LEU A 1 94 ? 58.488 -26.398 22.807 1.00 76.16 93 LEU A N 1
ATOM 683 C CA . LEU A 1 94 ? 59.582 -27.281 22.406 1.00 73.85 93 LEU A CA 1
ATOM 684 C C . LEU A 1 94 ? 59.587 -28.607 23.154 1.00 81.34 93 LEU A C 1
ATOM 685 O O . LEU A 1 94 ? 59.865 -29.655 22.559 1.00 82.45 93 LEU A O 1
ATOM 690 N N . THR A 1 95 ? 59.265 -28.570 24.445 1.00 80.87 94 THR A N 1
ATOM 691 C CA . THR A 1 95 ? 59.188 -29.796 25.253 1.00 86.71 94 THR A CA 1
ATOM 692 C C . THR A 1 95 ? 58.272 -30.880 24.646 1.00 86.78 94 THR A C 1
ATOM 693 O O . THR A 1 95 ? 58.464 -32.073 24.897 1.00 87.76 94 THR A O 1
ATOM 697 N N . SER A 1 96 ? 57.290 -30.455 23.851 1.00 82.78 95 SER A N 1
ATOM 698 C CA . SER A 1 96 ? 56.268 -31.353 23.331 1.00 81.35 95 SER A CA 1
ATOM 699 C C . SER A 1 96 ? 56.288 -31.567 21.823 1.00 84.39 95 SER A C 1
ATOM 700 O O . SER A 1 96 ? 55.352 -32.155 21.279 1.00 85.87 95 SER A O 1
ATOM 703 N N . ILE A 1 97 ? 57.334 -31.095 21.145 1.00 82.07 96 ILE A N 1
ATOM 704 C CA . ILE A 1 97 ? 57.480 -31.337 19.702 1.00 76.79 96 ILE A CA 1
ATOM 705 C C . ILE A 1 97 ? 58.872 -31.868 19.314 1.00 75.96 96 ILE A C 1
ATOM 706 O O . ILE A 1 97 ? 59.888 -31.403 19.829 1.00 74.78 96 ILE A O 1
ATOM 711 N N . PRO A 1 98 ? 58.918 -32.847 18.398 1.00 78.92 97 PRO A N 1
ATOM 712 C CA . PRO A 1 98 ? 60.182 -33.450 17.982 1.00 74.03 97 PRO A CA 1
ATOM 713 C C . PRO A 1 98 ? 61.027 -32.535 17.117 1.00 74.15 97 PRO A C 1
ATOM 714 O O . PRO A 1 98 ? 62.222 -32.775 16.944 1.00 70.95 97 PRO A O 1
ATOM 718 N N . GLY A 1 99 ? 60.409 -31.506 16.551 1.00 78.35 98 GLY A N 1
ATOM 719 C CA . GLY A 1 99 ? 61.088 -30.684 15.555 1.00 75.72 98 GLY A CA 1
ATOM 720 C C . GLY A 1 99 ? 61.477 -29.303 16.033 1.00 74.29 98 GLY A C 1
ATOM 721 O O . GLY A 1 99 ? 62.045 -29.123 17.113 1.00 74.98 98 GLY A O 1
ATOM 722 N N . VAL A 1 100 ? 61.108 -28.327 15.225 1.00 75.10 99 VAL A N 1
ATOM 723 C CA . VAL A 1 100 ? 61.660 -26.996 15.276 1.00 66.33 99 VAL A CA 1
ATOM 724 C C . VAL A 1 100 ? 60.618 -25.969 15.736 1.00 67.92 99 VAL A C 1
ATOM 725 O O . VAL A 1 100 ? 59.403 -26.180 15.592 1.00 70.11 99 VAL A O 1
ATOM 729 N N . ILE A 1 101 ? 61.088 -24.863 16.307 1.00 68.95 100 ILE A N 1
ATOM 730 C CA . ILE A 1 101 ? 60.200 -23.750 16.677 1.00 70.77 100 ILE A CA 1
ATOM 731 C C . ILE A 1 101 ? 60.547 -22.476 15.915 1.00 66.17 100 ILE A C 1
ATOM 732 O O . ILE A 1 101 ? 61.730 -22.220 15.592 1.00 62.66 100 ILE A O 1
ATOM 737 N N . SER A 1 102 ? 59.520 -21.686 15.627 1.00 62.51 101 SER A N 1
ATOM 738 C CA . SER A 1 102 ? 59.725 -20.428 14.915 1.00 68.93 101 SER A CA 1
ATOM 739 C C . SER A 1 102 ? 59.335 -19.260 15.817 1.00 68.27 101 SER A C 1
ATOM 740 O O . SER A 1 102 ? 58.186 -19.164 16.273 1.00 67.63 101 SER A O 1
ATOM 743 N N . THR A 1 103 ? 60.313 -18.403 16.105 1.00 65.66 102 THR A N 1
ATOM 744 C CA . THR A 1 103 ? 60.106 -17.246 16.960 1.00 63.85 102 THR A CA 1
ATOM 745 C C . THR A 1 103 ? 60.463 -15.999 16.172 1.00 61.28 102 THR A C 1
ATOM 746 O O . THR A 1 103 ? 61.490 -15.964 15.473 1.00 61.75 102 THR A O 1
ATOM 750 N N . GLU A 1 104 ? 59.613 -14.981 16.270 1.00 56.31 103 GLU A N 1
ATOM 751 C CA . GLU A 1 104 ? 59.748 -13.853 15.382 1.00 57.20 103 GLU A CA 1
ATOM 752 C C . GLU A 1 104 ? 60.389 -12.645 16.052 1.00 60.79 103 GLU A C 1
ATOM 753 O O . GLU A 1 104 ? 60.028 -12.275 17.161 1.00 53.40 103 GLU A O 1
ATOM 759 N N . VAL A 1 105 ? 61.343 -12.026 15.363 1.00 57.99 104 VAL A N 1
ATOM 760 C CA . VAL A 1 105 ? 61.919 -10.778 15.840 1.00 56.79 104 VAL A CA 1
ATOM 761 C C . VAL A 1 105 ? 60.875 -9.664 15.869 1.00 61.70 104 VAL A C 1
ATOM 762 O O . VAL A 1 105 ? 59.946 -9.643 15.058 1.00 61.16 104 VAL A O 1
ATOM 766 N N . ASP A 1 106 ? 61.035 -8.764 16.828 1.00 63.80 105 ASP A N 1
ATOM 767 C CA . ASP A 1 106 ? 60.330 -7.496 16.871 1.00 63.27 105 ASP A CA 1
ATOM 768 C C . ASP A 1 106 ? 60.206 -6.904 15.470 1.00 60.17 105 ASP A C 1
ATOM 769 O O . ASP A 1 106 ? 61.204 -6.551 14.831 1.00 58.64 105 ASP A O 1
ATOM 774 N N . ALA A 1 107 ? 58.972 -6.777 15.005 1.00 60.51 106 ALA A N 1
ATOM 775 C CA . ALA A 1 107 ? 58.728 -6.353 13.629 1.00 53.62 106 ALA A CA 1
ATOM 776 C C . ALA A 1 107 ? 59.114 -4.917 13.362 1.00 56.48 106 ALA A C 1
ATOM 777 O O . ALA A 1 107 ? 59.327 -4.541 12.208 1.00 59.21 106 ALA A O 1
ATOM 779 N N . ARG A 1 108 ? 59.232 -4.110 14.413 1.00 60.36 107 ARG A N 1
ATOM 780 C CA . ARG A 1 108 ? 59.705 -2.725 14.250 1.00 60.09 107 ARG A CA 1
ATOM 781 C C . ARG A 1 108 ? 61.109 -2.644 13.639 1.00 63.04 107 ARG A C 1
ATOM 782 O O . ARG A 1 108 ? 61.517 -1.589 13.154 1.00 57.71 107 ARG A O 1
ATOM 790 N N . LEU A 1 109 ? 61.816 -3.775 13.643 1.00 62.05 108 LEU A N 1
ATOM 791 C CA . LEU A 1 109 ? 63.157 -3.888 13.101 1.00 59.38 108 LEU A CA 1
ATOM 792 C C . LEU A 1 109 ? 63.213 -4.193 11.584 1.00 66.14 108 LEU A C 1
ATOM 793 O O . LEU A 1 109 ? 64.298 -4.322 10.978 1.00 61.40 108 LEU A O 1
ATOM 798 N N . SER A 1 110 ? 62.031 -4.276 10.979 1.00 66.69 109 SER A N 1
ATOM 799 C CA . SER A 1 110 ? 61.853 -4.814 9.636 1.00 60.95 109 SER A CA 1
ATOM 800 C C . SER A 1 110 ? 62.621 -4.115 8.524 1.00 61.49 109 SER A C 1
ATOM 801 O O . SER A 1 110 ? 63.023 -4.757 7.557 1.00 63.76 109 SER A O 1
ATOM 804 N N . PHE A 1 111 ? 62.852 -2.818 8.645 1.00 57.83 110 PHE A N 1
ATOM 805 C CA . PHE A 1 111 ? 63.609 -2.153 7.590 1.00 58.13 110 PHE A CA 1
ATOM 806 C C . PHE A 1 111 ? 65.075 -1.883 7.935 1.00 57.20 110 PHE A C 1
ATOM 807 O O . PHE A 1 111 ? 65.704 -1.017 7.323 1.00 60.56 110 PHE A O 1
ATOM 815 N N . ASP A 1 112 ? 65.608 -2.648 8.887 1.00 55.89 111 ASP A N 1
ATOM 816 C CA . ASP A 1 112 ? 66.933 -2.429 9.441 1.00 58.16 111 ASP A CA 1
ATOM 817 C C . ASP A 1 112 ? 67.638 -3.778 9.578 1.00 59.21 111 ASP A C 1
ATOM 818 O O . ASP A 1 112 ? 67.390 -4.550 10.527 1.00 52.75 111 ASP A O 1
ATOM 823 N N . THR A 1 113 ? 68.530 -4.043 8.631 1.00 56.82 112 THR A N 1
ATOM 824 C CA . THR A 1 113 ? 69.188 -5.313 8.580 1.00 54.53 112 THR A CA 1
ATOM 825 C C . THR A 1 113 ? 70.007 -5.590 9.821 1.00 61.47 112 THR A C 1
ATOM 826 O O . THR A 1 113 ? 69.836 -6.643 10.445 1.00 61.95 112 THR A O 1
ATOM 830 N N . GLN A 1 114 ? 70.904 -4.657 10.171 1.00 66.61 113 GLN A N 1
ATOM 831 C CA . GLN A 1 114 ? 71.865 -4.865 11.279 1.00 61.77 113 GLN A CA 1
ATOM 832 C C . GLN A 1 114 ? 71.187 -5.030 12.618 1.00 58.92 113 GLN A C 1
ATOM 833 O O . GLN A 1 114 ? 71.544 -5.937 13.387 1.00 57.28 113 GLN A O 1
ATOM 839 N N . ALA A 1 115 ? 70.181 -4.192 12.870 1.00 52.95 114 ALA A N 1
ATOM 840 C CA . ALA A 1 115 ? 69.380 -4.308 14.094 1.00 54.32 114 ALA A CA 1
ATOM 841 C C . ALA A 1 115 ? 68.687 -5.674 14.175 1.00 62.69 114 ALA A C 1
ATOM 842 O O . ALA A 1 115 ? 68.547 -6.265 15.264 1.00 57.13 114 ALA A O 1
ATOM 844 N N . THR A 1 116 ? 68.244 -6.153 13.007 1.00 63.86 115 THR A N 1
ATOM 845 C CA . THR A 1 116 ? 67.564 -7.428 12.886 1.00 57.94 115 THR A CA 1
ATOM 846 C C . THR A 1 116 ? 68.541 -8.549 13.241 1.00 59.48 115 THR A C 1
ATOM 847 O O . THR A 1 116 ? 68.255 -9.367 14.125 1.00 61.93 115 THR A O 1
ATOM 851 N N . VAL A 1 117 ? 69.708 -8.574 12.606 1.00 58.24 116 VAL A N 1
ATOM 852 C CA . VAL A 1 117 ? 70.627 -9.679 12.898 1.00 64.18 116 VAL A CA 1
ATOM 853 C C . VAL A 1 117 ? 71.061 -9.710 14.360 1.00 63.87 116 VAL A C 1
ATOM 854 O O . VAL A 1 117 ? 71.130 -10.783 14.993 1.00 61.13 116 VAL A O 1
ATOM 858 N N . ALA A 1 118 ? 71.302 -8.520 14.901 1.00 59.72 117 ALA A N 1
ATOM 859 C CA . ALA A 1 118 ? 71.574 -8.387 16.320 1.00 56.21 117 ALA A CA 1
ATOM 860 C C . ALA A 1 118 ? 70.515 -9.115 17.142 1.00 60.61 117 ALA A C 1
ATOM 861 O O . ALA A 1 118 ? 70.856 -9.935 17.994 1.00 63.48 117 ALA A O 1
ATOM 863 N N . LYS A 1 119 ? 69.241 -8.834 16.853 1.00 62.28 118 LYS A N 1
ATOM 864 C CA . LYS A 1 119 ? 68.109 -9.385 17.602 1.00 57.48 118 LYS A CA 1
ATOM 865 C C . LYS A 1 119 ? 67.984 -10.905 17.429 1.00 61.45 118 LYS A C 1
ATOM 866 O O . LYS A 1 119 ? 67.697 -11.646 18.382 1.00 60.14 118 LYS A O 1
ATOM 872 N N . ALA A 1 120 ? 68.231 -11.379 16.216 1.00 60.81 119 ALA A N 1
ATOM 873 C CA . ALA A 1 120 ? 68.232 -12.814 15.970 1.00 63.14 119 ALA A CA 1
ATOM 874 C C . ALA A 1 120 ? 69.266 -13.545 16.838 1.00 69.02 119 ALA A C 1
ATOM 875 O O . ALA A 1 120 ? 68.923 -14.510 17.557 1.00 65.89 119 ALA A O 1
ATOM 877 N N . ARG A 1 121 ? 70.519 -13.077 16.788 1.00 67.89 120 ARG A N 1
ATOM 878 C CA . ARG A 1 121 ? 71.580 -13.636 17.634 1.00 65.66 120 ARG A CA 1
ATOM 879 C C . ARG A 1 121 ? 71.176 -13.568 19.098 1.00 63.85 120 ARG A C 1
ATOM 880 O O . ARG A 1 121 ? 71.342 -14.531 19.850 1.00 67.89 120 ARG A O 1
ATOM 888 N N . LYS A 1 122 ? 70.626 -12.431 19.493 1.00 55.95 121 LYS A N 1
ATOM 889 C CA . LYS A 1 122 ? 70.098 -12.296 20.826 1.00 62.43 121 LYS A CA 1
ATOM 890 C C . LYS A 1 122 ? 69.148 -13.437 21.119 1.00 68.46 121 LYS A C 1
ATOM 891 O O . LYS A 1 122 ? 69.309 -14.134 22.122 1.00 69.10 121 LYS A O 1
ATOM 897 N N . LEU A 1 123 ? 68.167 -13.644 20.239 1.00 68.81 122 LEU A N 1
ATOM 898 C CA . LEU A 1 123 ? 67.112 -14.591 20.553 1.00 66.59 122 LEU A CA 1
ATOM 899 C C . LEU A 1 123 ? 67.686 -15.973 20.615 1.00 66.48 122 LEU A C 1
ATOM 900 O O . LEU A 1 123 ? 67.288 -16.758 21.459 1.00 68.58 122 LEU A O 1
ATOM 905 N N . ILE A 1 124 ? 68.640 -16.254 19.732 1.00 66.61 123 ILE A N 1
ATOM 906 C CA . ILE A 1 124 ? 69.358 -17.524 19.745 1.00 70.63 123 ILE A CA 1
ATOM 907 C C . ILE A 1 124 ? 70.063 -17.736 21.089 1.00 73.18 123 ILE A C 1
ATOM 908 O O . ILE A 1 124 ? 69.911 -18.800 21.722 1.00 67.40 123 ILE A O 1
ATOM 913 N N . ARG A 1 125 ? 70.817 -16.715 21.521 1.00 73.95 124 ARG A N 1
ATOM 914 C CA . ARG A 1 125 ? 71.564 -16.793 22.781 1.00 77.68 124 ARG A CA 1
ATOM 915 C C . ARG A 1 125 ? 70.623 -17.099 23.907 1.00 76.13 124 ARG A C 1
ATOM 916 O O . ARG A 1 125 ? 70.851 -18.036 24.662 1.00 79.79 124 ARG A O 1
ATOM 924 N N . LEU A 1 126 ? 69.535 -16.350 23.991 1.00 71.28 125 LEU A N 1
ATOM 925 C CA . LEU A 1 126 ? 68.514 -16.648 24.993 1.00 76.52 125 LEU A CA 1
ATOM 926 C C . LEU A 1 126 ? 68.057 -18.102 24.978 1.00 77.77 125 LEU A C 1
ATOM 927 O O . LEU A 1 126 ? 67.692 -18.655 26.008 1.00 80.50 125 LEU A O 1
ATOM 932 N N . TYR A 1 127 ? 68.075 -18.722 23.809 1.00 76.50 126 TYR A N 1
ATOM 933 C CA . TYR A 1 127 ? 67.648 -20.104 23.714 1.00 79.52 126 TYR A CA 1
ATOM 934 C C . TYR A 1 127 ? 68.764 -21.024 24.177 1.00 77.25 126 TYR A C 1
ATOM 935 O O . TYR A 1 127 ? 68.491 -21.993 24.887 1.00 75.16 126 TYR A O 1
ATOM 944 N N . GLN A 1 128 ? 70.006 -20.718 23.784 1.00 74.22 127 GLN A N 1
ATOM 945 C CA . GLN A 1 128 ? 71.178 -21.435 24.325 1.00 78.23 127 GLN A CA 1
ATOM 946 C C . GLN A 1 128 ? 71.219 -21.437 25.887 1.00 80.77 127 GLN A C 1
ATOM 947 O O . GLN A 1 128 ? 71.401 -22.490 26.511 1.00 73.98 127 GLN A O 1
ATOM 953 N N . ASP A 1 129 ? 71.000 -20.266 26.492 1.00 78.25 128 ASP A N 1
ATOM 954 C CA . ASP A 1 129 ? 70.835 -20.120 27.938 1.00 78.77 128 ASP A CA 1
ATOM 955 C C . ASP A 1 129 ? 69.786 -21.079 28.530 1.00 85.02 128 ASP A C 1
ATOM 956 O O . ASP A 1 129 ? 69.904 -21.515 29.683 1.00 88.25 128 ASP A O 1
ATOM 961 N N . ALA A 1 130 ? 68.734 -21.374 27.771 1.00 81.99 129 ALA A N 1
ATOM 962 C CA . ALA A 1 130 ? 67.648 -22.203 28.294 1.00 80.92 129 ALA A CA 1
ATOM 963 C C . ALA A 1 130 ? 67.988 -23.654 28.043 1.00 76.34 129 ALA A C 1
ATOM 964 O O . ALA A 1 130 ? 67.281 -24.554 28.483 1.00 73.31 129 ALA A O 1
ATOM 966 N N . GLY A 1 131 ? 69.093 -23.855 27.332 1.00 74.19 130 GLY A N 1
ATOM 967 C CA . GLY A 1 131 ? 69.682 -25.166 27.139 1.00 74.61 130 GLY A CA 1
ATOM 968 C C . GLY A 1 131 ? 69.293 -25.828 25.846 1.00 78.28 130 GLY A C 1
ATOM 969 O O . GLY A 1 131 ? 69.229 -27.044 25.791 1.00 76.32 130 GLY A O 1
ATOM 970 N N . ILE A 1 132 ? 69.061 -25.025 24.807 1.00 81.25 131 ILE A N 1
ATOM 971 C CA . ILE A 1 132 ? 68.440 -25.482 23.556 1.00 77.09 131 ILE A CA 1
ATOM 972 C C . ILE A 1 132 ? 69.390 -25.273 22.389 1.00 74.08 131 ILE A C 1
ATOM 973 O O . ILE A 1 132 ? 69.924 -24.173 22.230 1.00 77.64 131 ILE A O 1
ATOM 978 N N . ASP A 1 133 ? 69.596 -26.308 21.571 1.00 71.77 132 ASP A N 1
ATOM 979 C CA . ASP A 1 133 ? 70.528 -26.192 20.448 1.00 72.77 132 ASP A CA 1
ATOM 980 C C . ASP A 1 133 ? 69.897 -25.233 19.419 1.00 75.57 132 ASP A C 1
ATOM 981 O O . ASP A 1 133 ? 68.684 -25.288 19.157 1.00 74.62 132 ASP A O 1
ATOM 986 N N . SER A 1 134 ? 70.701 -24.335 18.860 1.00 71.12 133 SER A N 1
ATOM 987 C CA . SER A 1 134 ? 70.181 -23.369 17.900 1.00 69.72 133 SER A CA 1
ATOM 988 C C . SER A 1 134 ? 69.446 -24.019 16.711 1.00 75.25 133 SER A C 1
ATOM 989 O O . SER A 1 134 ? 68.703 -23.351 15.985 1.00 79.51 133 SER A O 1
ATOM 992 N N . ASP A 1 135 ? 69.674 -25.305 16.498 1.00 73.07 134 ASP A N 1
ATOM 993 C CA . ASP A 1 135 ? 69.158 -25.969 15.313 1.00 73.12 134 ASP A CA 1
ATOM 994 C C . ASP A 1 135 ? 67.686 -26.332 15.497 1.00 76.20 134 ASP A C 1
ATOM 995 O O . ASP A 1 135 ? 66.939 -26.485 14.529 1.00 74.16 134 ASP A O 1
ATOM 1000 N N . ARG A 1 136 ? 67.282 -26.434 16.757 1.00 71.88 135 ARG A N 1
ATOM 1001 C CA . ARG A 1 136 ? 65.885 -26.533 17.126 1.00 66.51 135 ARG A CA 1
ATOM 1002 C C . ARG A 1 136 ? 65.100 -25.228 16.860 1.00 71.77 135 ARG A C 1
ATOM 1003 O O . ARG A 1 136 ? 63.897 -25.151 17.168 1.00 71.54 135 ARG A O 1
ATOM 1011 N N . ILE A 1 137 ? 65.767 -24.211 16.300 1.00 68.69 136 ILE A N 1
ATOM 1012 C CA . ILE A 1 137 ? 65.179 -22.875 16.208 1.00 67.15 136 ILE A CA 1
ATOM 1013 C C . ILE A 1 137 ? 65.206 -22.276 14.820 1.00 70.29 136 ILE A C 1
ATOM 1014 O O . ILE A 1 137 ? 66.196 -22.384 14.074 1.00 71.00 136 ILE A O 1
ATOM 1019 N N . LEU A 1 138 ? 64.089 -21.625 14.504 1.00 68.83 137 LEU A N 1
ATOM 1020 C CA . LEU A 1 138 ? 63.951 -20.831 13.307 1.00 61.49 137 LEU A CA 1
ATOM 1021 C C . LEU A 1 138 ? 63.602 -19.417 13.731 1.00 61.21 137 LEU A C 1
ATOM 1022 O O . LEU A 1 138 ? 62.585 -19.203 14.408 1.00 59.92 137 LEU A O 1
ATOM 1027 N N . ILE A 1 139 ? 64.452 -18.461 13.369 1.00 57.02 138 ILE A N 1
ATOM 1028 C CA . ILE A 1 139 ? 64.200 -17.073 13.719 1.00 58.96 138 ILE A CA 1
ATOM 1029 C C . ILE A 1 139 ? 63.361 -16.561 12.587 1.00 63.57 138 ILE A C 1
ATOM 1030 O O . ILE A 1 139 ? 63.785 -16.665 11.428 1.00 66.05 138 ILE A O 1
ATOM 1035 N N . LYS A 1 140 ? 62.192 -16.000 12.903 1.00 60.99 139 LYS A N 1
ATOM 1036 C CA . LYS A 1 140 ? 61.280 -15.520 11.869 1.00 56.56 139 LYS A CA 1
ATOM 1037 C C . LYS A 1 140 ? 61.423 -14.014 11.629 1.00 58.72 139 LYS A C 1
ATOM 1038 O O . LYS A 1 140 ? 61.404 -13.221 12.579 1.00 60.48 139 LYS A O 1
ATOM 1044 N N . ILE A 1 141 ? 61.552 -13.636 10.362 1.00 53.38 140 ILE A N 1
ATOM 1045 C CA . ILE A 1 141 ? 61.831 -12.268 9.949 1.00 56.25 140 ILE A CA 1
ATOM 1046 C C . ILE A 1 141 ? 60.845 -11.875 8.820 1.00 59.19 140 ILE A C 1
ATOM 1047 O O . ILE A 1 141 ? 60.660 -12.639 7.862 1.00 56.76 140 ILE A O 1
ATOM 1052 N N . ALA A 1 142 ? 60.244 -10.687 8.882 1.00 56.83 141 ALA A N 1
ATOM 1053 C CA . ALA A 1 142 ? 59.424 -10.217 7.753 1.00 53.96 141 ALA A CA 1
ATOM 1054 C C . ALA A 1 142 ? 60.247 -10.141 6.469 1.00 54.99 141 ALA A C 1
ATOM 1055 O O . ALA A 1 142 ? 61.392 -9.706 6.479 1.00 59.28 141 ALA A O 1
ATOM 1057 N N . SER A 1 143 ? 59.657 -10.550 5.355 1.00 54.83 142 SER A N 1
ATOM 1058 C CA . SER A 1 143 ? 60.407 -10.705 4.111 1.00 56.61 142 SER A CA 1
ATOM 1059 C C . SER A 1 143 ? 60.578 -9.401 3.329 1.00 54.28 142 SER A C 1
ATOM 1060 O O . SER A 1 143 ? 60.271 -9.334 2.137 1.00 53.35 142 SER A O 1
ATOM 1063 N N . THR A 1 144 ? 61.078 -8.362 3.995 1.00 56.82 143 THR A N 1
ATOM 1064 C CA . THR A 1 144 ? 61.472 -7.141 3.282 1.00 57.85 143 THR A CA 1
ATOM 1065 C C . THR A 1 144 ? 62.851 -7.384 2.741 1.00 57.15 143 THR A C 1
ATOM 1066 O O . THR A 1 144 ? 63.517 -8.331 3.154 1.00 59.76 143 THR A O 1
ATOM 1070 N N . TRP A 1 145 ? 63.315 -6.511 1.860 1.00 54.58 144 TRP A N 1
ATOM 1071 C CA . TRP A 1 145 ? 64.662 -6.665 1.314 1.00 56.42 144 TRP A CA 1
ATOM 1072 C C . TRP A 1 145 ? 65.656 -6.749 2.452 1.00 61.42 144 TRP A C 1
ATOM 1073 O O . TRP A 1 145 ? 66.442 -7.697 2.536 1.00 59.32 144 TRP A O 1
ATOM 1084 N N . GLU A 1 146 ? 65.564 -5.772 3.351 1.00 58.91 145 GLU A N 1
ATOM 1085 C CA . GLU A 1 146 ? 66.424 -5.665 4.531 1.00 57.09 145 GLU A CA 1
ATOM 1086 C C . GLU A 1 146 ? 66.402 -6.919 5.393 1.00 53.97 145 GLU A C 1
ATOM 1087 O O . GLU A 1 146 ? 67.444 -7.314 5.945 1.00 55.01 145 GLU A O 1
ATOM 1093 N N . GLY A 1 147 ? 65.219 -7.522 5.524 1.00 55.47 146 GLY A N 1
ATOM 1094 C CA . GLY A 1 147 ? 65.045 -8.701 6.349 1.00 54.66 146 GLY A CA 1
ATOM 1095 C C . GLY A 1 147 ? 65.682 -9.893 5.651 1.00 60.61 146 GLY A C 1
ATOM 1096 O O . GLY A 1 147 ? 66.182 -10.810 6.289 1.00 57.47 146 GLY A O 1
ATOM 1097 N N . ILE A 1 148 ? 65.666 -9.881 4.328 1.00 55.63 147 ILE A N 1
ATOM 1098 C CA . ILE A 1 148 ? 66.266 -10.954 3.587 1.00 56.45 147 ILE A CA 1
ATOM 1099 C C . ILE A 1 148 ? 67.788 -10.806 3.664 1.00 58.26 147 ILE A C 1
ATOM 1100 O O . ILE A 1 148 ? 68.474 -11.764 3.963 1.00 59.59 147 ILE A O 1
ATOM 1105 N N . GLN A 1 149 ? 68.317 -9.615 3.400 1.00 59.15 148 GLN A N 1
ATOM 1106 C CA . GLN A 1 149 ? 69.734 -9.335 3.651 1.00 58.50 148 GLN A CA 1
ATOM 1107 C C . GLN A 1 149 ? 70.200 -9.777 5.049 1.00 58.90 148 GLN A C 1
ATOM 1108 O O . GLN A 1 149 ? 71.306 -10.328 5.209 1.00 57.78 148 GLN A O 1
ATOM 1114 N N . ALA A 1 150 ? 69.370 -9.519 6.058 1.00 56.34 149 ALA A N 1
ATOM 1115 C CA . ALA A 1 150 ? 69.650 -10.040 7.381 1.00 60.24 149 ALA A CA 1
ATOM 1116 C C . ALA A 1 150 ? 69.792 -11.543 7.317 1.00 57.51 149 ALA A C 1
ATOM 1117 O O . ALA A 1 150 ? 70.818 -12.077 7.722 1.00 62.48 149 ALA A O 1
ATOM 1119 N N . ALA A 1 151 ? 68.771 -12.216 6.790 1.00 59.98 150 ALA A N 1
ATOM 1120 C CA . ALA A 1 151 ? 68.748 -13.679 6.706 1.00 59.21 150 ALA A CA 1
ATOM 1121 C C . ALA A 1 151 ? 69.993 -14.215 6.001 1.00 59.95 150 ALA A C 1
ATOM 1122 O O . ALA A 1 151 ? 70.561 -15.236 6.421 1.00 64.55 150 ALA A O 1
ATOM 1124 N N . LYS A 1 152 ? 70.437 -13.509 4.963 1.00 53.20 151 LYS A N 1
ATOM 1125 C CA . LYS A 1 152 ? 71.687 -13.856 4.295 1.00 58.21 151 LYS A CA 1
ATOM 1126 C C . LYS A 1 152 ? 72.825 -13.991 5.301 1.00 64.66 151 LYS A C 1
ATOM 1127 O O . LYS A 1 152 ? 73.388 -15.099 5.470 1.00 64.72 151 LYS A O 1
ATOM 1133 N N . ILE A 1 153 ? 73.123 -12.874 5.979 1.00 58.99 152 ILE A N 1
ATOM 1134 C CA . ILE A 1 153 ? 74.172 -12.814 6.986 1.00 59.15 152 ILE A CA 1
ATOM 1135 C C . ILE A 1 153 ? 73.999 -13.974 7.987 1.00 63.81 152 ILE A C 1
ATOM 1136 O O . ILE A 1 153 ? 74.928 -14.763 8.207 1.00 65.65 152 ILE A O 1
ATOM 1141 N N . LEU A 1 154 ? 72.809 -14.102 8.571 1.00 60.32 153 LEU A N 1
ATOM 1142 C CA . LEU A 1 154 ? 72.619 -15.091 9.637 1.00 69.45 153 LEU A CA 1
ATOM 1143 C C . LEU A 1 154 ? 72.766 -16.532 9.179 1.00 68.66 153 LEU A C 1
ATOM 1144 O O . LEU A 1 154 ? 73.365 -17.386 9.866 1.00 64.49 153 LEU A O 1
ATOM 1149 N N . GLU A 1 155 ? 72.174 -16.796 8.024 1.00 69.80 154 GLU A N 1
ATOM 1150 C CA . GLU A 1 155 ? 72.167 -18.131 7.479 1.00 72.51 154 GLU A CA 1
ATOM 1151 C C . GLU A 1 155 ? 73.651 -18.501 7.205 1.00 73.03 154 GLU A C 1
ATOM 1152 O O . GLU A 1 155 ? 74.109 -19.588 7.584 1.00 67.47 154 GLU A O 1
ATOM 1158 N N . ALA A 1 156 ? 74.412 -17.555 6.641 1.00 69.87 155 ALA A N 1
ATOM 1159 C CA . ALA A 1 156 ? 75.849 -17.768 6.390 1.00 69.42 155 ALA A CA 1
ATOM 1160 C C . ALA A 1 156 ? 76.650 -18.162 7.636 1.00 71.53 155 ALA A C 1
ATOM 1161 O O . ALA A 1 156 ? 77.725 -18.746 7.507 1.00 75.36 155 ALA A O 1
ATOM 1163 N N . GLU A 1 157 ? 76.152 -17.852 8.831 1.00 66.39 156 GLU A N 1
ATOM 1164 C CA . GLU A 1 157 ? 76.831 -18.318 10.052 1.00 62.02 156 GLU A CA 1
ATOM 1165 C C . GLU A 1 157 ? 76.015 -19.370 10.779 1.00 68.96 156 GLU A C 1
ATOM 1166 O O . GLU A 1 157 ? 76.198 -19.595 11.980 1.00 67.05 156 GLU A O 1
ATOM 1172 N N . GLY A 1 158 ? 75.093 -19.999 10.055 1.00 63.56 157 GLY A N 1
ATOM 1173 C CA . GLY A 1 158 ? 74.351 -21.113 10.611 1.00 57.99 157 GLY A CA 1
ATOM 1174 C C . GLY A 1 158 ? 73.238 -20.788 11.577 1.00 66.11 157 GLY A C 1
ATOM 1175 O O . GLY A 1 158 ? 72.822 -21.645 12.349 1.00 69.04 157 GLY A O 1
ATOM 1176 N N . ILE A 1 159 ? 72.740 -19.558 11.556 1.00 69.86 158 ILE A N 1
ATOM 1177 C CA . ILE A 1 159 ? 71.479 -19.298 12.235 1.00 68.15 158 ILE A CA 1
ATOM 1178 C C . ILE A 1 159 ? 70.379 -19.423 11.181 1.00 69.03 158 ILE A C 1
ATOM 1179 O O . ILE A 1 159 ? 70.432 -18.756 10.137 1.00 64.59 158 ILE A O 1
ATOM 1184 N N . HIS A 1 160 ? 69.410 -20.300 11.445 1.00 67.23 159 HIS A N 1
ATOM 1185 C CA . HIS A 1 160 ? 68.375 -20.604 10.454 1.00 68.17 159 HIS A CA 1
ATOM 1186 C C . HIS A 1 160 ? 67.141 -19.705 10.518 1.00 67.51 159 HIS A C 1
ATOM 1187 O O . HIS A 1 160 ? 66.593 -19.422 11.604 1.00 60.85 159 HIS A O 1
ATOM 1194 N N . CYS A 1 161 ? 66.688 -19.291 9.336 1.00 62.91 160 CYS A N 1
ATOM 1195 C CA . CYS A 1 161 ? 65.571 -18.353 9.261 1.00 64.77 160 CYS A CA 1
ATOM 1196 C C . CYS A 1 161 ? 64.287 -18.852 8.641 1.00 61.03 160 CYS A C 1
ATOM 1197 O O . CYS A 1 161 ? 64.311 -19.580 7.659 1.00 59.84 160 CYS A O 1
ATOM 1200 N N . ASN A 1 162 ? 63.174 -18.457 9.259 1.00 61.59 161 ASN A N 1
ATOM 1201 C CA . ASN A 1 162 ? 61.851 -18.517 8.653 1.00 59.83 161 ASN A CA 1
ATOM 1202 C C . ASN A 1 162 ? 61.499 -17.138 8.084 1.00 54.63 161 ASN A C 1
ATOM 1203 O O . ASN A 1 162 ? 61.209 -16.216 8.837 1.00 57.50 161 ASN A O 1
ATOM 1208 N N . LEU A 1 163 ? 61.551 -16.981 6.769 1.00 51.07 162 LEU A N 1
ATOM 1209 C CA . LEU A 1 163 ? 61.156 -15.703 6.147 1.00 56.72 162 LEU A CA 1
ATOM 1210 C C . LEU A 1 163 ? 59.659 -15.614 5.888 1.00 59.09 162 LEU A C 1
ATOM 1211 O O . LEU A 1 163 ? 59.094 -16.310 5.030 1.00 62.35 162 LEU A O 1
ATOM 1216 N N . THR A 1 164 ? 59.026 -14.731 6.634 1.00 57.86 163 THR A N 1
ATOM 1217 C CA . THR A 1 164 ? 57.593 -14.722 6.746 1.00 54.03 163 THR A CA 1
ATOM 1218 C C . THR A 1 164 ? 57.004 -13.487 6.086 1.00 58.66 163 THR A C 1
ATOM 1219 O O . THR A 1 164 ? 57.750 -12.682 5.501 1.00 54.08 163 THR A O 1
ATOM 1223 N N . LEU A 1 165 ? 55.675 -13.349 6.185 1.00 56.77 164 LEU A N 1
ATOM 1224 C CA . LEU A 1 165 ? 54.923 -12.321 5.473 1.00 54.64 164 LEU A CA 1
ATOM 1225 C C . LEU A 1 165 ? 55.309 -12.293 3.996 1.00 56.60 164 LEU A C 1
ATOM 1226 O O . LEU A 1 165 ? 55.589 -11.231 3.417 1.00 50.04 164 LEU A O 1
ATOM 1231 N N . LEU A 1 166 ? 55.341 -13.483 3.396 1.00 57.67 165 LEU A N 1
ATOM 1232 C CA . LEU A 1 166 ? 55.755 -13.610 2.006 1.00 55.83 165 LEU A CA 1
ATOM 1233 C C . LEU A 1 166 ? 54.542 -13.585 1.085 1.00 54.44 165 LEU A C 1
ATOM 1234 O O . LEU A 1 166 ? 53.630 -14.387 1.221 1.00 55.16 165 LEU A O 1
ATOM 1239 N N . PHE A 1 167 ? 54.534 -12.667 0.142 1.00 53.51 166 PHE A N 1
ATOM 1240 C CA . PHE A 1 167 ? 53.347 -12.471 -0.663 1.00 53.86 166 PHE A CA 1
ATOM 1241 C C . PHE A 1 167 ? 53.643 -12.549 -2.135 1.00 57.18 166 PHE A C 1
ATOM 1242 O O . PHE A 1 167 ? 52.756 -12.359 -2.959 1.00 63.39 166 PHE A O 1
ATOM 1250 N N . HIS A 1 168 ? 54.875 -12.856 -2.497 1.00 55.89 167 HIS A N 1
ATOM 1251 C CA . HIS A 1 168 ? 55.222 -12.684 -3.880 1.00 51.64 167 HIS A CA 1
ATOM 1252 C C . HIS A 1 168 ? 56.435 -13.459 -4.329 1.00 53.65 167 HIS A C 1
ATOM 1253 O O . HIS A 1 168 ? 57.351 -13.757 -3.556 1.00 57.64 167 HIS A O 1
ATOM 1260 N N . PHE A 1 169 ? 56.416 -13.758 -5.617 1.00 52.05 168 PHE A N 1
ATOM 1261 C CA . PHE A 1 169 ? 57.461 -14.467 -6.295 1.00 56.12 168 PHE A CA 1
ATOM 1262 C C . PHE A 1 169 ? 58.808 -13.792 -6.032 1.00 55.84 168 PHE A C 1
ATOM 1263 O O . PHE A 1 169 ? 59.796 -14.483 -5.731 1.00 52.56 168 PHE A O 1
ATOM 1271 N N . ALA A 1 170 ? 58.835 -12.461 -6.124 1.00 49.58 169 ALA A N 1
ATOM 1272 C CA . ALA A 1 170 ? 60.080 -11.734 -6.012 1.00 49.72 169 ALA A CA 1
ATOM 1273 C C . ALA A 1 170 ? 60.692 -11.963 -4.612 1.00 56.68 169 ALA A C 1
ATOM 1274 O O . ALA A 1 170 ? 61.883 -12.293 -4.460 1.00 52.44 169 ALA A O 1
ATOM 1276 N N . GLN A 1 171 ? 59.871 -11.859 -3.583 1.00 52.99 170 GLN A N 1
ATOM 1277 C CA . GLN A 1 171 ? 60.370 -12.215 -2.268 1.00 57.94 170 GLN A CA 1
ATOM 1278 C C . GLN A 1 171 ? 60.895 -13.652 -2.264 1.00 55.50 170 GLN A C 1
ATOM 1279 O O . GLN A 1 171 ? 61.967 -13.920 -1.710 1.00 58.68 170 GLN A O 1
ATOM 1285 N N . ALA A 1 172 ? 60.153 -14.563 -2.897 1.00 56.69 171 ALA A N 1
ATOM 1286 C CA . ALA A 1 172 ? 60.559 -15.976 -2.960 1.00 57.83 171 ALA A CA 1
ATOM 1287 C C . ALA A 1 172 ? 61.948 -16.137 -3.592 1.00 54.50 171 ALA A C 1
ATOM 1288 O O . ALA A 1 172 ? 62.797 -16.835 -3.052 1.00 48.41 171 ALA A O 1
ATOM 1290 N N . GLN A 1 173 ? 62.177 -15.472 -4.718 1.00 51.11 172 GLN A N 1
ATOM 1291 C CA . GLN A 1 173 ? 63.420 -15.662 -5.433 1.00 51.75 172 GLN A CA 1
ATOM 1292 C C . GLN A 1 173 ? 64.544 -15.121 -4.574 1.00 57.11 172 GLN A C 1
ATOM 1293 O O . GLN A 1 173 ? 65.559 -15.795 -4.341 1.00 52.98 172 GLN A O 1
ATOM 1299 N N . ALA A 1 174 ? 64.334 -13.908 -4.075 1.00 57.75 173 ALA A N 1
ATOM 1300 C CA . ALA A 1 174 ? 65.339 -13.239 -3.289 1.00 51.65 173 ALA A CA 1
ATOM 1301 C C . ALA A 1 174 ? 65.676 -14.088 -2.071 1.00 54.70 173 ALA A C 1
ATOM 1302 O O . ALA A 1 174 ? 66.847 -14.256 -1.727 1.00 54.14 173 ALA A O 1
ATOM 1304 N N . CYS A 1 175 ? 64.661 -14.655 -1.434 1.00 53.96 174 CYS A N 1
ATOM 1305 C CA . CYS A 1 175 ? 64.917 -15.390 -0.219 1.00 56.71 174 CYS A CA 1
ATOM 1306 C C . CYS A 1 175 ? 65.822 -16.529 -0.515 1.00 58.92 174 CYS A C 1
ATOM 1307 O O . CYS A 1 175 ? 66.719 -16.843 0.259 1.00 62.28 174 CYS A O 1
ATOM 1310 N N . ALA A 1 176 ? 65.559 -17.158 -1.650 1.00 61.71 175 ALA A N 1
ATOM 1311 C CA . ALA A 1 176 ? 66.207 -18.404 -1.986 1.00 58.83 175 ALA A CA 1
ATOM 1312 C C . ALA A 1 176 ? 67.608 -18.052 -2.408 1.00 57.18 175 ALA A C 1
ATOM 1313 O O . ALA A 1 176 ? 68.543 -18.691 -1.951 1.00 58.15 175 ALA A O 1
ATOM 1315 N N . GLU A 1 177 ? 67.751 -17.009 -3.230 1.00 52.48 176 GLU A N 1
ATOM 1316 C CA . GLU A 1 177 ? 69.078 -16.554 -3.655 1.00 55.43 176 GLU A CA 1
ATOM 1317 C C . GLU A 1 177 ? 69.977 -16.203 -2.459 1.00 58.42 176 GLU A C 1
ATOM 1318 O O . GLU A 1 177 ? 71.184 -16.282 -2.549 1.00 62.32 176 GLU A O 1
ATOM 1324 N N . ALA A 1 178 ? 69.393 -15.860 -1.325 1.00 56.45 177 ALA A N 1
ATOM 1325 C CA . ALA A 1 178 ? 70.195 -15.488 -0.169 1.00 55.89 177 ALA A CA 1
ATOM 1326 C C . ALA A 1 178 ? 70.384 -16.653 0.788 1.00 57.30 177 ALA A C 1
ATOM 1327 O O . ALA A 1 178 ? 70.844 -16.473 1.917 1.00 60.98 177 ALA A O 1
ATOM 1329 N N . GLY A 1 179 ? 70.001 -17.844 0.364 1.00 52.67 178 GLY A N 1
ATOM 1330 C CA . GLY A 1 179 ? 70.313 -19.024 1.139 1.00 46.08 178 GLY A CA 1
ATOM 1331 C C . GLY A 1 179 ? 69.430 -19.250 2.320 1.00 54.68 178 GLY A C 1
ATOM 1332 O O . GLY A 1 179 ? 69.829 -19.954 3.228 1.00 62.09 178 GLY A O 1
ATOM 1333 N N . THR A 1 180 ? 68.223 -18.691 2.297 1.00 53.90 179 THR A N 1
ATOM 1334 C CA . THR A 1 180 ? 67.254 -18.869 3.380 1.00 53.00 179 THR A CA 1
ATOM 1335 C C . THR A 1 180 ? 66.868 -20.303 3.641 1.00 54.69 179 THR A C 1
ATOM 1336 O O . THR A 1 180 ? 66.602 -21.038 2.710 1.00 57.89 179 THR A O 1
ATOM 1340 N N . THR A 1 181 ? 66.775 -20.681 4.909 1.00 53.40 180 THR A N 1
ATOM 1341 C CA . THR A 1 181 ? 66.257 -21.994 5.254 1.00 58.32 180 THR A CA 1
ATOM 1342 C C . THR A 1 181 ? 64.795 -22.252 4.833 1.00 63.79 180 THR A C 1
ATOM 1343 O O . THR A 1 181 ? 64.534 -23.220 4.104 1.00 68.15 180 THR A O 1
ATOM 1347 N N . LEU A 1 182 ? 63.860 -21.404 5.267 1.00 61.02 181 LEU A N 1
ATOM 1348 C CA . LEU A 1 182 ? 62.426 -21.648 5.019 1.00 62.74 181 LEU A CA 1
ATOM 1349 C C . LEU A 1 182 ? 61.629 -20.374 4.717 1.00 60.87 181 LEU A C 1
ATOM 1350 O O . LEU A 1 182 ? 61.947 -19.322 5.220 1.00 61.50 181 LEU A O 1
ATOM 1355 N N . ILE A 1 183 ? 60.591 -20.467 3.897 1.00 59.19 182 ILE A N 1
ATOM 1356 C CA . ILE A 1 183 ? 59.688 -19.327 3.707 1.00 58.79 182 ILE A CA 1
ATOM 1357 C C . ILE A 1 183 ? 58.256 -19.641 4.117 1.00 63.73 182 ILE A C 1
ATOM 1358 O O . ILE A 1 183 ? 57.752 -20.748 3.889 1.00 64.86 182 ILE A O 1
ATOM 1363 N N . SER A 1 184 ? 57.589 -18.657 4.706 1.00 59.42 183 SER A N 1
ATOM 1364 C CA . SER A 1 184 ? 56.219 -18.875 5.111 1.00 60.60 183 SER A CA 1
ATOM 1365 C C . SER A 1 184 ? 55.270 -17.905 4.442 1.00 61.34 183 SER A C 1
ATOM 1366 O O . SER A 1 184 ? 54.951 -16.860 5.016 1.00 62.06 183 SER A O 1
ATOM 1369 N N . PRO A 1 185 ? 54.801 -18.259 3.227 1.00 61.61 184 PRO A N 1
ATOM 1370 C CA . PRO A 1 185 ? 53.845 -17.435 2.482 1.00 56.88 184 PRO A CA 1
ATOM 1371 C C . PRO A 1 185 ? 52.487 -17.468 3.146 1.00 56.36 184 PRO A C 1
ATOM 1372 O O . PRO A 1 185 ? 52.048 -18.519 3.636 1.00 57.24 184 PRO A O 1
ATOM 1376 N N . PHE A 1 186 ? 51.851 -16.302 3.178 1.00 57.01 185 PHE A N 1
ATOM 1377 C CA . PHE A 1 186 ? 50.620 -16.078 3.927 1.00 57.21 185 PHE A CA 1
ATOM 1378 C C . PHE A 1 186 ? 49.419 -16.208 2.993 1.00 61.16 185 PHE A C 1
ATOM 1379 O O . PHE A 1 186 ? 48.997 -15.246 2.316 1.00 63.33 185 PHE A O 1
ATOM 1387 N N . VAL A 1 187 ? 48.890 -17.423 2.934 1.00 58.99 186 VAL A N 1
ATOM 1388 C CA . VAL A 1 187 ? 47.923 -17.792 1.896 1.00 60.53 186 VAL A CA 1
ATOM 1389 C C . VAL A 1 187 ? 46.582 -17.065 2.078 1.00 59.24 186 VAL A C 1
ATOM 1390 O O . VAL A 1 187 ? 46.123 -16.358 1.172 1.00 53.62 186 VAL A O 1
ATOM 1394 N N . GLY A 1 188 ? 45.989 -17.242 3.260 1.00 58.16 187 GLY A N 1
ATOM 1395 C CA . GLY A 1 188 ? 44.718 -16.643 3.611 1.00 61.04 187 GLY A CA 1
ATOM 1396 C C . GLY A 1 188 ? 44.722 -15.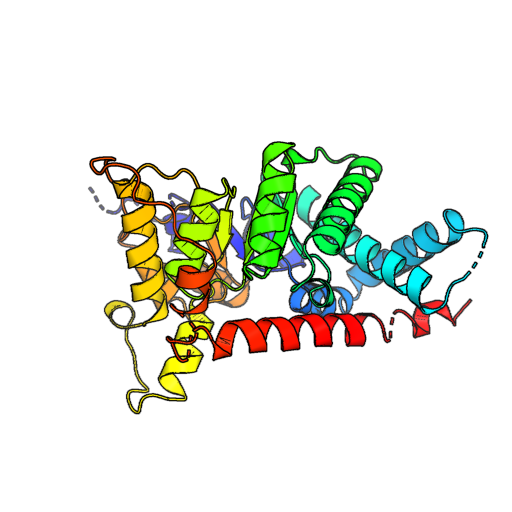145 3.385 1.00 64.53 187 GLY A C 1
ATOM 1397 O O . GLY A 1 188 ? 43.710 -14.559 2.990 1.00 64.71 187 GLY A O 1
ATOM 1398 N N . ARG A 1 189 ? 45.869 -14.518 3.597 1.00 61.79 188 ARG A N 1
ATOM 1399 C CA . ARG A 1 189 ? 45.914 -13.077 3.472 1.00 62.12 188 ARG A CA 1
ATOM 1400 C C . ARG A 1 189 ? 45.877 -12.641 2.018 1.00 58.11 188 ARG A C 1
ATOM 1401 O O . ARG A 1 189 ? 45.338 -11.571 1.692 1.00 52.69 188 ARG A O 1
ATOM 1409 N N . ILE A 1 190 ? 46.451 -13.466 1.145 1.00 59.68 189 ILE A N 1
ATOM 1410 C CA . ILE A 1 190 ? 46.389 -13.170 -0.284 1.00 58.28 189 ILE A CA 1
ATOM 1411 C C . ILE A 1 190 ? 44.914 -13.259 -0.669 1.00 59.74 189 ILE A C 1
ATOM 1412 O O . ILE A 1 190 ? 44.391 -12.419 -1.405 1.00 57.02 189 ILE A O 1
ATOM 1417 N N . LEU A 1 191 ? 44.229 -14.240 -0.100 1.00 58.94 190 LEU A N 1
ATOM 1418 C CA . LEU A 1 191 ? 42.818 -14.390 -0.345 1.00 57.48 190 LEU A CA 1
ATOM 1419 C C . LEU A 1 191 ? 42.119 -13.112 0.098 1.00 60.38 190 LEU A C 1
ATOM 1420 O O . LEU A 1 191 ? 41.586 -12.379 -0.744 1.00 56.46 190 LEU A O 1
ATOM 1425 N N . ASP A 1 192 ? 42.167 -12.832 1.406 1.00 60.81 191 ASP A N 1
ATOM 1426 C CA . ASP A 1 192 ? 41.571 -11.619 1.964 1.00 58.68 191 ASP A CA 1
ATOM 1427 C C . ASP A 1 192 ? 41.753 -10.442 0.989 1.00 61.03 191 ASP A C 1
ATOM 1428 O O . ASP A 1 192 ? 40.777 -9.719 0.707 1.00 60.78 191 ASP A O 1
ATOM 1433 N N . TRP A 1 193 ? 42.966 -10.259 0.447 1.00 54.40 192 TRP A N 1
ATOM 1434 C CA . TRP A 1 193 ? 43.189 -9.057 -0.320 1.00 55.25 192 TRP A CA 1
ATOM 1435 C C . TRP A 1 193 ? 42.330 -9.064 -1.561 1.00 59.82 192 TRP A C 1
ATOM 1436 O O . TRP A 1 193 ? 41.664 -8.063 -1.864 1.00 59.57 192 TRP A O 1
ATOM 1447 N N . TYR A 1 194 ? 42.343 -10.190 -2.274 1.00 58.44 193 TYR A N 1
ATOM 1448 C CA . TYR A 1 194 ? 41.604 -10.283 -3.524 1.00 59.49 193 TYR A CA 1
ATOM 1449 C C . TYR A 1 194 ? 40.084 -10.132 -3.316 1.00 64.71 193 TYR A C 1
ATOM 1450 O O . TYR A 1 194 ? 39.442 -9.366 -4.030 1.00 65.96 193 TYR A O 1
ATOM 1459 N N . LYS A 1 195 ? 39.530 -10.828 -2.321 1.00 61.81 194 LYS A N 1
ATOM 1460 C CA . LYS A 1 195 ? 38.112 -10.695 -1.975 1.00 64.00 194 LYS A CA 1
ATOM 1461 C C . LYS A 1 195 ? 37.712 -9.247 -1.730 1.00 67.65 194 LYS A C 1
ATOM 1462 O O . LYS A 1 195 ? 36.625 -8.824 -2.096 1.00 76.56 194 LYS A O 1
ATOM 1468 N N . ALA A 1 196 ? 38.595 -8.494 -1.098 1.00 66.59 195 ALA A N 1
ATOM 1469 C CA . ALA A 1 196 ? 38.291 -7.127 -0.693 1.00 65.23 195 ALA A CA 1
ATOM 1470 C C . ALA A 1 196 ? 38.643 -6.073 -1.749 1.00 68.58 195 ALA A C 1
ATOM 1471 O O . ALA A 1 196 ? 38.589 -4.891 -1.458 1.00 71.20 195 ALA A O 1
ATOM 1473 N N . ASN A 1 197 ? 39.004 -6.480 -2.962 1.00 68.50 196 ASN A N 1
ATOM 1474 C CA . ASN A 1 197 ? 39.630 -5.557 -3.907 1.00 67.62 196 ASN A CA 1
ATOM 1475 C C . ASN A 1 197 ? 39.397 -5.889 -5.369 1.00 73.70 196 ASN A C 1
ATOM 1476 O O . ASN A 1 197 ? 39.837 -5.145 -6.222 1.00 79.53 196 ASN A O 1
ATOM 1481 N N . SER A 1 198 ? 38.740 -7.004 -5.675 1.00 79.60 197 SER A N 1
ATOM 1482 C CA . SER A 1 198 ? 38.730 -7.514 -7.057 1.00 84.51 197 SER A CA 1
ATOM 1483 C C . SER A 1 198 ? 37.348 -7.592 -7.725 1.00 92.90 197 SER A C 1
ATOM 1484 O O . SER A 1 198 ? 37.265 -7.568 -8.966 1.00 89.63 197 SER A O 1
ATOM 1487 N N . GLY A 1 199 ? 36.278 -7.722 -6.936 1.00 95.72 198 GLY A N 1
ATOM 1488 C CA . GLY A 1 199 ? 34.941 -7.919 -7.524 1.00 99.34 198 GLY A CA 1
ATOM 1489 C C . GLY A 1 199 ? 34.589 -9.385 -7.792 1.00 104.04 198 GLY A C 1
ATOM 1490 O O . GLY A 1 199 ? 33.396 -9.733 -7.891 1.00 101.45 198 GLY A O 1
ATOM 1491 N N . GLN A 1 200 ? 35.613 -10.234 -7.963 1.00 98.37 199 GLN A N 1
ATOM 1492 C CA . GLN A 1 200 ? 35.487 -11.648 -7.606 1.00 89.59 199 GLN A CA 1
ATOM 1493 C C . GLN A 1 200 ? 35.609 -11.671 -6.092 1.00 88.02 199 GLN A C 1
ATOM 1494 O O . GLN A 1 200 ? 36.418 -10.932 -5.523 1.00 81.95 199 GLN A O 1
ATOM 1500 N N . SER A 1 201 ? 34.776 -12.476 -5.439 1.00 91.67 200 SER A N 1
ATOM 1501 C CA . SER A 1 201 ? 34.668 -12.457 -3.970 1.00 89.07 200 SER A CA 1
ATOM 1502 C C . SER A 1 201 ? 34.233 -13.814 -3.466 1.00 85.88 200 SER A C 1
ATOM 1503 O O . SER A 1 201 ? 34.063 -14.021 -2.257 1.00 86.88 200 SER A O 1
ATOM 1506 N N . GLU A 1 202 ? 34.017 -14.720 -4.417 1.00 88.90 201 GLU A N 1
ATOM 1507 C CA . GLU A 1 202 ? 34.052 -16.145 -4.140 1.00 91.44 201 GLU A CA 1
ATOM 1508 C C . GLU A 1 202 ? 35.201 -16.771 -4.926 1.00 83.95 201 GLU A C 1
ATOM 1509 O O . GLU A 1 202 ? 35.395 -16.440 -6.101 1.00 75.37 201 GLU A O 1
ATOM 1515 N N . TYR A 1 203 ? 35.986 -17.623 -4.258 1.00 79.52 202 TYR A N 1
ATOM 1516 C CA . TYR A 1 203 ? 37.076 -18.370 -4.906 1.00 74.49 202 TYR A CA 1
ATOM 1517 C C . TYR A 1 203 ? 36.979 -19.796 -4.452 1.00 79.75 202 TYR A C 1
ATOM 1518 O O . TYR A 1 203 ? 36.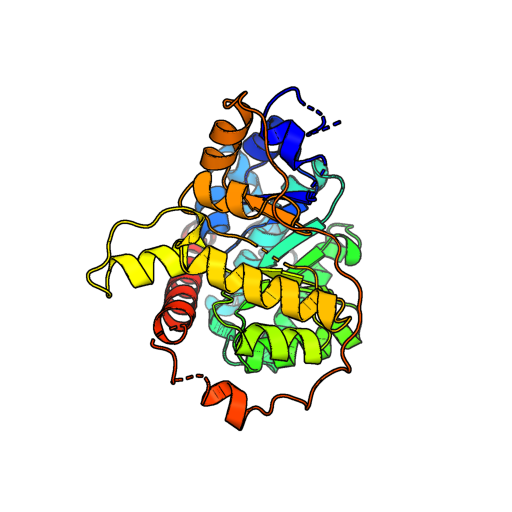496 -20.079 -3.349 1.00 79.27 202 TYR A O 1
ATOM 1527 N N . SER A 1 204 ? 37.426 -20.705 -5.301 1.00 75.87 203 SER A N 1
ATOM 1528 C CA . SER A 1 204 ? 37.526 -22.096 -4.904 1.00 71.20 203 SER A CA 1
ATOM 1529 C C . SER A 1 204 ? 39.002 -22.473 -4.824 1.00 76.00 203 SER A C 1
ATOM 1530 O O . SER A 1 204 ? 39.864 -21.798 -5.420 1.00 73.76 203 SER A O 1
ATOM 1533 N N . ALA A 1 205 ? 39.283 -23.561 -4.109 1.00 72.23 204 ALA A N 1
ATOM 1534 C CA . ALA A 1 205 ? 40.640 -24.010 -3.874 1.00 68.42 204 ALA A CA 1
ATOM 1535 C C . ALA A 1 205 ? 41.598 -23.780 -5.066 1.00 72.91 204 ALA A C 1
ATOM 1536 O O . ALA A 1 205 ? 42.630 -23.140 -4.902 1.00 73.02 204 ALA A O 1
ATOM 1538 N N . SER A 1 206 ? 41.254 -24.264 -6.256 1.00 71.78 205 SER A N 1
ATOM 1539 C CA . SER A 1 206 ? 42.049 -23.985 -7.458 1.00 70.39 205 SER A CA 1
ATOM 1540 C C . SER A 1 206 ? 42.306 -22.498 -7.714 1.00 69.92 205 SER A C 1
ATOM 1541 O O . SER A 1 206 ? 43.416 -22.147 -8.061 1.00 65.27 205 SER A O 1
ATOM 1544 N N . GLU A 1 207 ? 41.293 -21.631 -7.593 1.00 71.37 206 GLU A N 1
ATOM 1545 C CA . GLU A 1 207 ? 41.439 -20.242 -8.087 1.00 69.21 206 GLU A CA 1
ATOM 1546 C C . GLU A 1 207 ? 41.920 -19.314 -7.007 1.00 65.99 206 GLU A C 1
ATOM 1547 O O . GLU A 1 207 ? 42.248 -18.151 -7.282 1.00 60.99 206 GLU A O 1
ATOM 1553 N N . ASP A 1 208 ? 41.925 -19.829 -5.780 1.00 67.70 207 ASP A N 1
ATOM 1554 C CA . ASP A 1 208 ? 42.420 -19.095 -4.629 1.00 63.32 207 ASP A CA 1
ATOM 1555 C C . ASP A 1 208 ? 43.820 -18.545 -4.923 1.00 62.15 207 ASP A C 1
ATOM 1556 O O . ASP A 1 208 ? 44.797 -19.295 -5.088 1.00 59.02 207 ASP A O 1
ATOM 1561 N N . PRO A 1 209 ? 43.925 -17.221 -4.984 1.00 61.20 208 PRO A N 1
ATOM 1562 C CA . PRO A 1 209 ? 45.167 -16.609 -5.460 1.00 61.04 208 PRO A CA 1
ATOM 1563 C C . PRO A 1 209 ? 46.369 -16.877 -4.547 1.00 57.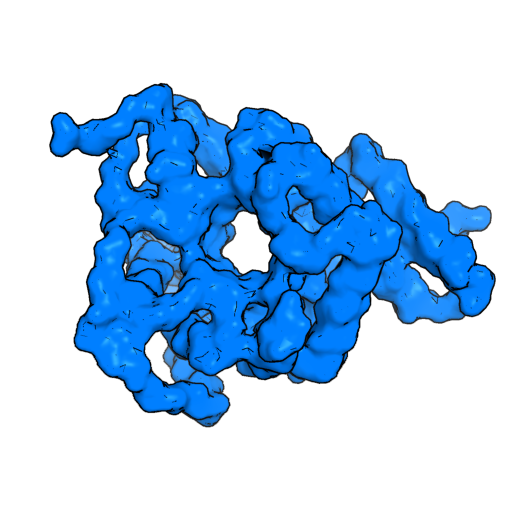46 208 PRO A C 1
ATOM 1564 O O . PRO A 1 209 ? 47.507 -16.833 -5.003 1.00 57.14 208 PRO A O 1
ATOM 1568 N N . GLY A 1 210 ? 46.120 -17.155 -3.280 1.00 53.75 209 GLY A N 1
ATOM 1569 C CA . GLY A 1 210 ? 47.186 -17.585 -2.400 1.00 56.05 209 GLY A CA 1
ATOM 1570 C C . GLY A 1 210 ? 47.715 -18.930 -2.848 1.00 57.23 209 GLY A C 1
ATOM 1571 O O . GLY A 1 210 ? 48.922 -19.111 -3.023 1.00 57.07 209 GLY A O 1
ATOM 1572 N N . VAL A 1 211 ? 46.799 -19.872 -3.063 1.00 58.60 210 VAL A N 1
ATOM 1573 C CA . VAL A 1 211 ? 47.163 -21.211 -3.513 1.00 58.52 210 VAL A CA 1
ATOM 1574 C C . VAL A 1 211 ? 47.922 -21.146 -4.844 1.00 54.65 210 VAL A C 1
ATOM 1575 O O . VAL A 1 211 ? 48.951 -21.794 -5.034 1.00 53.48 210 VAL A O 1
ATOM 1579 N N . VAL A 1 212 ? 47.413 -20.333 -5.749 1.00 50.70 211 VAL A N 1
ATOM 1580 C CA . VAL A 1 212 ? 48.028 -20.169 -7.038 1.00 53.44 211 VAL A CA 1
ATOM 1581 C C . VAL A 1 212 ? 49.463 -19.686 -6.857 1.00 57.23 211 VAL A C 1
ATOM 1582 O O . VAL A 1 212 ? 50.386 -20.305 -7.415 1.00 58.62 211 VAL A O 1
ATOM 1586 N N . SER A 1 213 ? 49.643 -18.622 -6.060 1.00 56.10 212 SER A N 1
ATOM 1587 C CA . SER A 1 213 ? 50.973 -18.053 -5.733 1.00 54.78 212 SER A CA 1
ATOM 1588 C C . SER A 1 213 ? 51.935 -19.042 -5.104 1.00 52.56 212 SER A C 1
ATOM 1589 O O . SER A 1 213 ? 53.062 -19.204 -5.575 1.00 55.51 212 SER A O 1
ATOM 1592 N N . VAL A 1 214 ? 51.500 -19.704 -4.040 1.00 49.07 213 VAL A N 1
ATOM 1593 C CA . VAL A 1 214 ? 52.390 -20.614 -3.362 1.00 48.86 213 VAL A CA 1
ATOM 1594 C C . VAL A 1 214 ? 52.759 -21.765 -4.286 1.00 56.81 213 VAL A C 1
ATOM 1595 O O . VAL A 1 214 ? 53.854 -22.344 -4.174 1.00 54.80 213 VAL A O 1
ATOM 1599 N N . THR A 1 215 ? 51.861 -22.080 -5.218 1.00 54.81 214 THR A N 1
ATOM 1600 C CA . THR A 1 215 ? 52.112 -23.169 -6.132 1.00 58.11 214 THR A CA 1
ATOM 1601 C C . THR A 1 215 ? 53.205 -22.754 -7.119 1.00 57.91 214 THR A C 1
ATOM 1602 O O . THR A 1 215 ? 54.155 -23.508 -7.350 1.00 54.99 214 THR A O 1
ATOM 1606 N N . GLU A 1 216 ? 53.097 -21.545 -7.668 1.00 51.86 215 GLU A N 1
ATOM 1607 C CA . GLU A 1 216 ? 54.080 -21.106 -8.656 1.00 52.23 215 GLU A CA 1
ATOM 1608 C C . GLU A 1 216 ? 55.470 -21.196 -8.052 1.00 58.69 215 GLU A C 1
ATOM 1609 O O . GLU A 1 216 ? 56.390 -21.746 -8.662 1.00 58.72 215 GLU A O 1
ATOM 1615 N N . ILE A 1 217 ? 55.578 -20.690 -6.823 1.00 59.26 216 ILE A N 1
ATOM 1616 C CA . ILE A 1 217 ? 56.805 -20.643 -6.065 1.00 56.33 216 ILE A CA 1
ATOM 1617 C C . ILE A 1 217 ? 57.319 -22.040 -5.838 1.00 55.82 216 ILE A C 1
ATOM 1618 O O . ILE A 1 217 ? 58.472 -22.347 -6.162 1.00 56.23 216 ILE A O 1
ATOM 1623 N N . TYR A 1 218 ? 56.467 -22.896 -5.297 1.00 53.70 217 TYR A N 1
ATOM 1624 C CA . TYR A 1 218 ? 56.898 -24.264 -5.049 1.00 59.36 217 TYR A CA 1
ATOM 1625 C C . TYR A 1 218 ? 57.531 -24.856 -6.321 1.00 61.63 217 TYR A C 1
ATOM 1626 O O . TYR A 1 218 ? 58.651 -25.367 -6.310 1.00 61.25 217 TYR A O 1
ATOM 1635 N N . ASN A 1 219 ? 56.823 -24.745 -7.429 1.00 59.56 218 ASN A N 1
ATOM 1636 C CA . ASN A 1 219 ? 57.321 -25.269 -8.675 1.00 63.21 218 ASN A CA 1
ATOM 1637 C C . ASN A 1 219 ? 58.641 -24.672 -9.076 1.00 61.63 218 ASN A C 1
ATOM 1638 O O . ASN A 1 219 ? 59.548 -25.383 -9.489 1.00 64.21 218 ASN A O 1
ATOM 1643 N N . PHE A 1 220 ? 58.735 -23.358 -8.956 1.00 59.11 219 PHE A N 1
ATOM 1644 C CA . PHE A 1 220 ? 59.964 -22.629 -9.237 1.00 60.42 219 PHE A CA 1
ATOM 1645 C C . PHE A 1 220 ? 61.154 -23.111 -8.372 1.00 63.01 219 PHE A C 1
ATOM 1646 O O . PHE A 1 220 ? 62.273 -23.309 -8.871 1.00 58.85 219 PHE A O 1
ATOM 1654 N N . TYR A 1 221 ? 60.899 -23.319 -7.085 1.00 56.73 220 TYR A N 1
ATOM 1655 C CA . TYR A 1 221 ? 61.930 -23.803 -6.193 1.00 56.81 220 TYR A CA 1
ATOM 1656 C C . TYR A 1 221 ? 62.463 -25.174 -6.621 1.00 62.14 220 TYR A C 1
ATOM 1657 O O . TYR A 1 221 ? 63.661 -25.327 -6.895 1.00 60.49 220 TYR A O 1
ATOM 1666 N N . LYS A 1 222 ? 61.571 -26.158 -6.704 1.00 61.24 221 LYS A N 1
ATOM 1667 C CA . LYS A 1 222 ? 61.967 -27.515 -7.032 1.00 59.09 221 LYS A CA 1
ATOM 1668 C C . LYS A 1 222 ? 62.557 -27.645 -8.453 1.00 62.97 221 LYS A C 1
ATOM 1669 O O . LYS A 1 222 ? 63.640 -28.201 -8.651 1.00 63.29 221 LYS A O 1
ATOM 1675 N N . SER A 1 223 ? 61.870 -27.095 -9.441 1.00 60.33 222 SER A N 1
ATOM 1676 C CA . SER A 1 223 ? 62.354 -27.168 -10.806 1.00 62.00 222 SER A CA 1
ATOM 1677 C C . SER A 1 223 ? 63.683 -26.437 -11.001 1.00 68.73 222 SER A C 1
ATOM 1678 O O . SER A 1 223 ? 64.349 -26.589 -12.051 1.00 72.74 222 SER A O 1
ATOM 1681 N N . HIS A 1 224 ? 64.061 -25.609 -10.027 1.00 68.48 223 HIS A N 1
ATOM 1682 C CA . HIS A 1 224 ? 65.322 -24.883 -10.147 1.00 63.11 223 HIS A CA 1
ATOM 1683 C C . HIS A 1 224 ? 66.368 -25.302 -9.110 1.00 61.64 223 HIS A C 1
ATOM 1684 O O . HIS A 1 224 ? 67.443 -24.734 -9.065 1.00 68.88 223 HIS A O 1
ATOM 1691 N N . GLY A 1 225 ? 66.069 -26.314 -8.300 1.00 60.66 224 GLY A N 1
ATOM 1692 C CA . GLY A 1 225 ? 67.050 -26.869 -7.376 1.00 60.36 224 GLY A CA 1
ATOM 1693 C C . GLY A 1 225 ? 67.258 -26.104 -6.082 1.00 67.51 224 GLY A C 1
ATOM 1694 O O . GLY A 1 225 ? 67.950 -26.594 -5.193 1.00 66.25 224 GLY A O 1
ATOM 1695 N N . PHE A 1 226 ? 66.664 -24.915 -5.957 1.00 62.68 225 PHE A N 1
ATOM 1696 C CA . PHE A 1 226 ? 66.772 -24.120 -4.736 1.00 57.46 225 PHE A CA 1
ATOM 1697 C C . PHE A 1 226 ? 66.353 -24.937 -3.538 1.00 63.40 225 PHE A C 1
ATOM 1698 O O . PHE A 1 226 ? 65.367 -25.665 -3.635 1.00 64.25 225 PHE A O 1
ATOM 1706 N N . LYS A 1 227 ? 67.083 -24.809 -2.420 1.00 64.76 226 LYS A N 1
ATOM 1707 C CA . LYS A 1 227 ? 66.870 -25.670 -1.237 1.00 65.54 226 LYS A CA 1
ATOM 1708 C C . LYS A 1 227 ? 65.890 -25.132 -0.190 1.00 65.87 226 LYS A C 1
ATOM 1709 O O . LYS A 1 227 ? 65.548 -25.844 0.751 1.00 65.34 226 LYS A O 1
ATOM 1715 N N . THR A 1 228 ? 65.458 -23.884 -0.316 1.00 60.11 227 THR A N 1
ATOM 1716 C CA . THR A 1 228 ? 64.596 -23.291 0.703 1.00 59.26 227 THR A CA 1
ATOM 1717 C C . THR A 1 228 ? 63.278 -24.064 0.918 1.00 59.42 227 THR A C 1
ATOM 1718 O O . THR A 1 228 ? 62.564 -24.312 -0.045 1.00 60.34 227 THR A O 1
ATOM 1722 N N . ILE A 1 229 ? 62.952 -24.431 2.162 1.00 54.64 228 ILE A N 1
ATOM 1723 C CA . ILE A 1 229 ? 61.687 -25.103 2.451 1.00 56.40 228 ILE A CA 1
ATOM 1724 C C . ILE A 1 229 ? 60.521 -24.163 2.217 1.00 63.75 228 ILE A C 1
ATOM 1725 O O . ILE A 1 229 ? 60.600 -22.989 2.560 1.00 64.66 228 ILE A O 1
ATOM 1730 N N . VAL A 1 230 ? 59.442 -24.687 1.636 1.00 64.17 229 VAL A N 1
ATOM 1731 C CA . VAL A 1 230 ? 58.235 -23.905 1.384 1.00 59.37 229 VAL A CA 1
ATOM 1732 C C . VAL A 1 230 ? 57.191 -24.327 2.382 1.00 62.63 229 VAL A C 1
ATOM 1733 O O . VAL A 1 230 ? 56.834 -25.507 2.443 1.00 64.27 229 VAL A O 1
ATOM 1745 N N . GLY A 1 232 ? 53.457 -23.132 3.606 1.00 60.73 231 GLY A N 1
ATOM 1746 C CA . GLY A 1 232 ? 52.256 -22.348 3.551 1.00 57.38 231 GLY A CA 1
ATOM 1747 C C . GLY A 1 232 ? 51.763 -22.062 4.939 1.00 58.68 231 GLY A C 1
ATOM 1748 O O . GLY A 1 232 ? 51.889 -22.892 5.844 1.00 57.95 231 GLY A O 1
ATOM 1749 N N . ALA A 1 233 ? 51.189 -20.883 5.103 1.00 59.93 232 ALA A N 1
ATOM 1750 C CA . ALA A 1 233 ? 50.791 -20.439 6.413 1.00 59.52 232 ALA A CA 1
ATOM 1751 C C . ALA A 1 233 ? 49.578 -19.539 6.323 1.00 60.98 232 ALA A C 1
ATOM 1752 O O . ALA A 1 233 ? 49.277 -18.984 5.254 1.00 58.06 232 ALA A O 1
ATOM 1754 N N . SER A 1 234 ? 48.890 -19.418 7.461 1.00 61.51 233 SER A N 1
ATOM 1755 C CA . SER A 1 234 ? 47.931 -18.358 7.683 1.00 58.34 233 SER A CA 1
ATOM 1756 C C . SER A 1 234 ? 46.774 -18.534 6.725 1.00 57.97 233 SER A C 1
ATOM 1757 O O . SER A 1 234 ? 46.485 -17.676 5.892 1.00 60.93 233 SER A O 1
ATOM 1760 N N . PHE A 1 235 ? 46.114 -19.674 6.872 1.00 59.24 234 PHE A N 1
ATOM 1761 C CA . PHE A 1 235 ? 45.005 -20.081 6.011 1.00 63.11 234 PHE A CA 1
ATOM 1762 C C . PHE A 1 235 ? 43.638 -19.609 6.490 1.00 64.03 234 PHE A C 1
ATOM 1763 O O . PHE A 1 235 ? 43.375 -19.638 7.682 1.00 69.41 234 PHE A O 1
ATOM 1771 N N . ARG A 1 236 ? 42.765 -19.196 5.571 1.00 61.07 235 ARG A N 1
ATOM 1772 C CA . ARG A 1 236 ? 41.342 -18.985 5.920 1.00 62.75 235 ARG A CA 1
ATOM 1773 C C . ARG A 1 236 ? 40.516 -20.274 6.025 1.00 65.35 235 ARG A C 1
ATOM 1774 O O . ARG A 1 236 ? 39.538 -20.301 6.762 1.00 69.57 235 ARG A O 1
ATOM 1782 N N . ASN A 1 237 ? 40.879 -21.324 5.283 1.00 63.44 236 ASN A N 1
ATOM 1783 C CA . ASN A 1 237 ? 40.088 -22.564 5.286 1.00 61.92 236 ASN A CA 1
ATOM 1784 C C . ASN A 1 237 ? 40.829 -23.868 4.936 1.00 62.66 236 ASN A C 1
ATOM 1785 O O . ASN A 1 237 ? 41.923 -23.845 4.367 1.00 64.85 236 ASN A O 1
ATOM 1790 N N . THR A 1 238 ? 40.202 -24.999 5.251 1.00 61.24 237 THR A N 1
ATOM 1791 C CA . THR A 1 238 ? 40.736 -26.300 4.892 1.00 58.70 237 THR A CA 1
ATOM 1792 C C . THR A 1 238 ? 40.908 -26.449 3.379 1.00 64.21 237 THR A C 1
ATOM 1793 O O . THR A 1 238 ? 41.817 -27.140 2.908 1.00 66.58 237 THR A O 1
ATOM 1797 N N . GLY A 1 239 ? 40.062 -25.787 2.610 1.00 59.45 238 GLY A N 1
ATOM 1798 C CA . GLY A 1 239 ? 40.156 -25.903 1.176 1.00 57.69 238 GLY A CA 1
ATOM 1799 C C . GLY A 1 239 ? 41.559 -25.642 0.687 1.00 58.83 238 GLY A C 1
ATOM 1800 O O . GLY A 1 239 ? 42.108 -26.395 -0.113 1.00 63.59 238 GLY A O 1
ATOM 1801 N N . GLU A 1 240 ? 42.148 -24.565 1.183 1.00 63.02 239 GLU A N 1
ATOM 1802 C CA . GLU A 1 240 ? 43.458 -24.144 0.720 1.00 60.71 239 GLU A CA 1
ATOM 1803 C C . GLU A 1 240 ? 44.515 -25.127 1.201 1.00 61.18 239 GLU A C 1
ATOM 1804 O O . GLU A 1 240 ? 45.379 -25.521 0.433 1.00 60.17 239 GLU A O 1
ATOM 1810 N N . ILE A 1 241 ? 44.457 -25.504 2.477 1.00 58.17 240 ILE A N 1
ATOM 1811 C CA . ILE A 1 241 ? 45.409 -26.458 3.013 1.00 61.57 240 ILE A CA 1
ATOM 1812 C C . ILE A 1 241 ? 45.391 -27.721 2.142 1.00 62.99 240 ILE A C 1
ATOM 1813 O O . ILE A 1 241 ? 46.449 -28.194 1.701 1.00 60.93 240 ILE A O 1
ATOM 1818 N N . GLU A 1 242 ? 44.193 -28.241 1.865 1.00 62.65 241 GLU A N 1
ATOM 1819 C CA . GLU A 1 242 ? 44.056 -29.441 1.030 1.00 60.98 241 GLU A CA 1
ATOM 1820 C C . GLU A 1 242 ? 44.676 -29.224 -0.344 1.00 62.10 241 GLU A C 1
ATOM 1821 O O . GLU A 1 242 ? 45.414 -30.060 -0.837 1.00 63.38 241 GLU A O 1
ATOM 1827 N N . GLU A 1 243 ? 44.413 -28.072 -0.935 1.00 58.29 242 GLU A N 1
ATOM 1828 C CA . GLU A 1 243 ? 44.887 -27.782 -2.269 1.00 56.82 242 GLU A CA 1
ATOM 1829 C C . GLU A 1 243 ? 46.407 -27.668 -2.316 1.00 58.65 242 GLU A C 1
ATOM 1830 O O . GLU A 1 243 ? 46.994 -27.434 -3.370 1.00 59.25 242 GLU A O 1
ATOM 1836 N N . LEU A 1 244 ? 47.039 -27.833 -1.161 1.00 61.31 243 LEU A N 1
ATOM 1837 C CA . LEU A 1 244 ? 48.482 -27.719 -1.061 1.00 61.75 243 LEU A CA 1
ATOM 1838 C C . LEU A 1 244 ? 49.112 -28.989 -0.529 1.00 63.40 243 LEU A C 1
ATOM 1839 O O . LEU A 1 244 ? 50.331 -29.066 -0.383 1.00 66.63 243 LEU A O 1
ATOM 1844 N N . ALA A 1 245 ? 48.277 -29.982 -0.239 1.00 61.23 244 ALA A N 1
ATOM 1845 C CA . ALA A 1 245 ? 48.738 -31.243 0.324 1.00 62.49 244 ALA A CA 1
ATOM 1846 C C . ALA A 1 245 ? 49.870 -31.839 -0.497 1.00 64.43 244 ALA A C 1
ATOM 1847 O O . ALA A 1 245 ? 49.717 -32.074 -1.701 1.00 64.20 244 ALA A O 1
ATOM 1849 N N . GLY A 1 246 ? 51.009 -32.059 0.160 1.00 65.92 245 GLY A N 1
ATOM 1850 C CA . GLY A 1 246 ? 52.206 -32.587 -0.511 1.00 68.19 245 GLY A CA 1
ATOM 1851 C C . GLY A 1 246 ? 53.430 -31.717 -0.286 1.00 68.49 245 GLY A C 1
ATOM 1852 O O . GLY A 1 246 ? 54.569 -32.201 -0.248 1.00 73.66 245 GLY A O 1
ATOM 1853 N N . CYS A 1 247 ? 53.164 -30.426 -0.139 1.00 68.70 246 CYS A N 1
ATOM 1854 C CA . CYS A 1 247 ? 54.100 -29.395 0.264 1.00 63.22 246 CYS A CA 1
ATOM 1855 C C . CYS A 1 247 ? 55.052 -29.796 1.382 1.00 67.14 246 CYS A C 1
ATOM 1856 O O . CYS A 1 247 ? 54.655 -30.534 2.284 1.00 64.81 246 CYS A O 1
ATOM 1859 N N . ASP A 1 248 ? 56.285 -29.267 1.338 1.00 64.32 247 ASP A N 1
ATOM 1860 C CA . ASP A 1 248 ? 57.306 -29.528 2.363 1.00 57.23 247 ASP A CA 1
ATOM 1861 C C . ASP A 1 248 ? 56.730 -29.458 3.783 1.00 63.17 247 ASP A C 1
ATOM 1862 O O . ASP A 1 248 ? 56.708 -30.456 4.507 1.00 64.93 247 ASP A O 1
ATOM 1867 N N . ARG A 1 249 ? 56.261 -28.287 4.199 1.00 62.67 248 ARG A N 1
ATOM 1868 C CA . ARG A 1 249 ? 55.513 -28.231 5.446 1.00 62.50 248 ARG A CA 1
ATOM 1869 C C . ARG A 1 249 ? 54.321 -27.330 5.270 1.00 59.84 248 ARG A C 1
ATOM 1870 O O . ARG A 1 249 ? 54.223 -26.620 4.258 1.00 59.42 248 ARG A O 1
ATOM 1878 N N . LEU A 1 250 ? 53.414 -27.383 6.247 1.00 52.06 249 LEU A N 1
ATOM 1879 C CA . LEU A 1 250 ? 52.282 -26.465 6.315 1.00 58.02 249 LEU A CA 1
ATOM 1880 C C . LEU A 1 250 ? 51.962 -26.142 7.774 1.00 60.89 249 LEU A C 1
ATOM 1881 O O . LEU A 1 250 ? 51.778 -27.060 8.599 1.00 62.94 249 LEU A O 1
ATOM 1886 N N . THR A 1 251 ? 51.909 -24.854 8.108 1.00 53.62 250 THR A N 1
ATOM 1887 C CA . THR A 1 251 ? 51.539 -24.478 9.466 1.00 59.83 250 THR A CA 1
ATOM 1888 C C . THR A 1 251 ? 50.088 -24.053 9.516 1.00 60.72 250 THR A C 1
ATOM 1889 O O . THR A 1 251 ? 49.627 -23.296 8.657 1.00 59.91 250 THR A O 1
ATOM 1893 N N . ILE A 1 252 ? 49.391 -24.540 10.540 1.00 57.60 251 ILE A N 1
ATOM 1894 C CA . ILE A 1 252 ? 47.939 -24.563 10.548 1.00 64.62 251 ILE A CA 1
ATOM 1895 C C . ILE A 1 252 ? 47.388 -24.211 11.918 1.00 64.11 251 ILE A C 1
ATOM 1896 O O . ILE A 1 252 ? 47.855 -24.748 12.913 1.00 66.22 251 ILE A O 1
ATOM 1901 N N . SER A 1 253 ? 46.383 -23.333 11.964 1.00 62.37 252 SER A N 1
ATOM 1902 C CA . SER A 1 253 ? 45.715 -23.000 13.228 1.00 64.45 252 SER A CA 1
ATOM 1903 C C . SER A 1 253 ? 45.076 -24.222 13.891 1.00 65.17 252 SER A C 1
ATOM 1904 O O . SER A 1 253 ? 44.695 -25.158 13.215 1.00 68.69 252 SER A O 1
ATOM 1907 N N . PRO A 1 254 ? 44.983 -24.228 15.227 1.00 68.60 253 PRO A N 1
ATOM 1908 C CA . PRO A 1 254 ? 44.293 -25.317 15.918 1.00 69.15 253 PRO A CA 1
ATOM 1909 C C . PRO A 1 254 ? 42.832 -25.488 15.476 1.00 71.21 253 PRO A C 1
ATOM 1910 O O . PRO A 1 254 ? 42.309 -26.610 15.482 1.00 71.44 253 PRO A O 1
ATOM 1914 N N . GLU A 1 255 ? 42.178 -24.389 15.112 1.00 68.90 254 GLU A N 1
ATOM 1915 C CA . GLU A 1 255 ? 40.824 -24.468 14.597 1.00 68.23 254 GLU A CA 1
ATOM 1916 C C . GLU A 1 255 ? 40.829 -25.286 13.297 1.00 71.08 254 GLU A C 1
ATOM 1917 O O . GLU A 1 255 ? 40.158 -26.311 13.209 1.00 72.54 254 GLU A O 1
ATOM 1923 N N . LEU A 1 256 ? 41.608 -24.865 12.309 1.00 67.08 255 LEU A N 1
ATOM 1924 C CA . LEU A 1 256 ? 41.704 -25.619 11.066 1.00 65.45 255 LEU A CA 1
ATOM 1925 C C . LEU A 1 256 ? 42.275 -27.026 11.288 1.00 68.36 255 LEU A C 1
ATOM 1926 O O . LEU A 1 256 ? 41.884 -27.990 10.629 1.00 65.26 255 LEU A O 1
ATOM 1931 N N . LEU A 1 257 ? 43.177 -27.143 12.249 1.00 68.17 256 LEU A N 1
ATOM 1932 C CA . LEU A 1 257 ? 43.708 -28.432 12.624 1.00 70.93 256 LEU A CA 1
ATOM 1933 C C . LEU A 1 257 ? 42.584 -29.364 13.091 1.00 75.04 256 LEU A C 1
ATOM 1934 O O . LEU A 1 257 ? 42.488 -30.501 12.640 1.00 73.59 256 LEU A O 1
ATOM 1939 N N . ALA A 1 258 ? 41.719 -28.872 13.971 1.00 75.96 257 ALA A N 1
ATOM 1940 C CA . ALA A 1 258 ? 40.603 -29.680 14.450 1.00 76.11 257 ALA A CA 1
ATOM 1941 C C . ALA A 1 258 ? 39.775 -30.156 13.270 1.00 76.71 257 ALA A C 1
ATOM 1942 O O . ALA A 1 258 ? 39.481 -31.352 13.155 1.00 80.74 257 ALA A O 1
ATOM 1944 N N . GLN A 1 259 ? 39.434 -29.212 12.392 1.00 70.14 258 GLN A N 1
ATOM 1945 C CA . GLN A 1 259 ? 38.609 -29.475 11.218 1.00 70.54 258 GLN A CA 1
ATOM 1946 C C . GLN A 1 259 ? 39.168 -30.587 10.349 1.00 77.08 258 GLN A C 1
ATOM 1947 O O . GLN A 1 259 ? 38.436 -31.471 9.904 1.00 78.20 258 GLN A O 1
ATOM 1953 N N . LEU A 1 260 ? 40.465 -30.528 10.092 1.00 75.34 259 LEU A N 1
ATOM 1954 C CA . LEU A 1 260 ? 41.097 -31.540 9.285 1.00 72.74 259 LEU A CA 1
ATOM 1955 C C . LEU A 1 260 ? 40.951 -32.905 9.931 1.00 77.13 259 LEU A C 1
ATOM 1956 O O . LEU A 1 260 ? 40.681 -33.888 9.252 1.00 79.49 259 LEU A O 1
ATOM 1961 N N . GLU A 1 261 ? 41.127 -32.964 11.246 1.00 79.68 260 GLU A N 1
ATOM 1962 C CA . GLU A 1 261 ? 41.125 -34.243 11.949 1.00 80.80 260 GLU A CA 1
ATOM 1963 C C . GLU A 1 261 ? 39.726 -34.847 11.914 1.00 80.48 260 GLU A C 1
ATOM 1964 O O . GLU A 1 261 ? 39.568 -36.062 11.817 1.00 83.36 260 GLU A O 1
ATOM 1970 N N . ALA A 1 262 ? 38.726 -33.973 11.969 1.00 81.47 261 ALA A N 1
ATOM 1971 C CA . ALA A 1 262 ? 37.321 -34.358 11.973 1.00 82.00 261 ALA A CA 1
ATOM 1972 C C . ALA A 1 262 ? 36.825 -34.841 10.610 1.00 82.47 261 ALA A C 1
ATOM 1973 O O . ALA A 1 262 ? 35.830 -35.545 10.542 1.00 88.78 261 ALA A O 1
ATOM 1975 N N . ASP A 1 263 ? 37.505 -34.454 9.534 1.00 79.42 262 ASP A N 1
ATOM 1976 C CA . ASP A 1 263 ? 37.112 -34.838 8.175 1.00 80.91 262 ASP A CA 1
ATOM 1977 C C . ASP A 1 263 ? 37.730 -36.199 7.785 1.00 87.07 262 ASP A C 1
ATOM 1978 O O . ASP A 1 263 ? 38.950 -36.417 7.891 1.00 86.24 262 ASP A O 1
ATOM 1983 N N . THR A 1 264 ? 36.871 -37.110 7.326 1.00 92.48 263 THR A N 1
ATOM 1984 C CA . THR A 1 264 ? 37.270 -38.496 7.044 1.00 89.09 263 THR A CA 1
ATOM 1985 C C . THR A 1 264 ? 37.353 -38.828 5.564 1.00 87.08 263 THR A C 1
ATOM 1986 O O . THR A 1 264 ? 37.843 -39.907 5.222 1.00 82.36 263 THR A O 1
ATOM 1990 N N . SER A 1 265 ? 36.886 -37.914 4.701 1.00 83.64 264 SER A N 1
ATOM 1991 C CA . SER A 1 265 ? 37.066 -38.037 3.247 1.00 78.72 264 SER A CA 1
ATOM 1992 C C . SER A 1 265 ? 38.533 -38.312 2.918 1.00 84.32 264 SER A C 1
ATOM 1993 O O . SER A 1 265 ? 39.425 -37.873 3.646 1.00 87.37 264 SER A O 1
ATOM 1996 N N . PRO A 1 266 ? 38.798 -39.024 1.809 1.00 88.26 265 PRO A N 1
ATOM 1997 C CA . PRO A 1 266 ? 40.203 -39.247 1.398 1.00 86.84 265 PRO A CA 1
ATOM 1998 C C . PRO A 1 266 ? 40.914 -37.934 1.005 1.00 83.97 265 PRO A C 1
ATOM 1999 O O . PRO A 1 266 ? 40.262 -36.961 0.596 1.00 82.37 265 PRO A O 1
ATOM 2003 N N . LEU A 1 267 ? 42.235 -37.899 1.126 1.00 80.97 266 LEU A N 1
ATOM 2004 C CA . LEU A 1 267 ? 42.963 -36.672 0.807 1.00 74.77 266 LEU A CA 1
ATOM 2005 C C . LEU A 1 267 ? 43.880 -36.870 -0.370 1.00 69.63 266 LEU A C 1
ATOM 2006 O O . LEU A 1 267 ? 44.904 -37.531 -0.247 1.00 75.93 266 LEU A O 1
ATOM 2011 N N . GLU A 1 268 ? 43.518 -36.299 -1.511 1.00 65.11 267 GLU A N 1
ATOM 2012 C CA . GLU A 1 268 ? 44.370 -36.395 -2.698 1.00 69.47 267 GLU A CA 1
ATOM 2013 C C . GLU A 1 268 ? 45.651 -35.551 -2.581 1.00 69.73 267 GLU A C 1
ATOM 2014 O O . GLU A 1 268 ? 45.592 -34.360 -2.272 1.00 72.60 267 GLU A O 1
ATOM 2020 N N . GLN A 1 269 ? 46.803 -36.145 -2.850 1.00 62.23 268 GLN A N 1
ATOM 2021 C CA . GLN A 1 269 ? 48.019 -35.346 -2.912 1.00 65.28 268 GLN A CA 1
ATOM 2022 C C . GLN A 1 269 ? 47.988 -34.410 -4.110 1.00 66.65 268 GLN A C 1
ATOM 2023 O O . GLN A 1 269 ? 47.621 -34.824 -5.193 1.00 66.67 268 GLN A O 1
ATOM 2029 N N . LYS A 1 270 ? 48.381 -33.155 -3.903 1.00 63.88 269 LYS A N 1
ATOM 2030 C CA . LYS A 1 270 ? 48.336 -32.166 -4.958 1.00 59.31 269 LYS A CA 1
ATOM 2031 C C . LYS A 1 270 ? 49.687 -31.646 -5.367 1.00 60.99 269 LYS A C 1
ATOM 2032 O O . LYS A 1 270 ? 49.873 -31.335 -6.530 1.00 63.12 269 LYS A O 1
ATOM 2038 N N . LEU A 1 271 ? 50.618 -31.531 -4.417 1.00 61.94 270 LEU A N 1
ATOM 2039 C CA . LEU A 1 271 ? 52.009 -31.141 -4.721 1.00 62.45 270 LEU A CA 1
ATOM 2040 C C . LEU A 1 271 ? 52.950 -32.350 -4.655 1.00 65.10 270 LEU A C 1
ATOM 2041 O O . LEU A 1 271 ? 52.817 -33.203 -3.769 1.00 63.92 270 LEU A O 1
ATOM 2046 N N . PHE A 1 272 ? 53.878 -32.433 -5.606 1.00 60.92 271 PHE A N 1
ATOM 2047 C CA . PHE A 1 272 ? 54.740 -33.611 -5.733 1.00 64.16 271 PHE A CA 1
ATOM 2048 C C . PHE A 1 272 ? 56.237 -33.262 -5.786 1.00 64.80 271 PHE A C 1
ATOM 2049 O O . PHE A 1 272 ? 56.598 -32.137 -6.084 1.00 59.66 271 PHE A O 1
ATOM 2057 N N . PRO A 1 273 ? 57.115 -34.239 -5.507 1.00 69.51 272 PRO A N 1
ATOM 2058 C CA . PRO A 1 273 ? 58.554 -34.023 -5.653 1.00 60.00 272 PRO A CA 1
ATOM 2059 C C . PRO A 1 273 ? 58.906 -33.801 -7.079 1.00 60.62 272 PRO A C 1
ATOM 2060 O O . PRO A 1 273 ? 58.812 -34.711 -7.853 1.00 71.10 272 PRO A O 1
ATOM 2064 N N . ILE A 1 274 ? 59.309 -32.614 -7.461 1.00 59.36 273 ILE A N 1
ATOM 2065 C CA . ILE A 1 274 ? 59.612 -32.447 -8.859 1.00 65.75 273 ILE A CA 1
ATOM 2066 C C . ILE A 1 274 ? 61.125 -32.420 -9.129 1.00 70.42 273 ILE A C 1
ATOM 2067 O O . ILE A 1 274 ? 61.896 -32.013 -8.282 1.00 74.19 273 ILE A O 1
ATOM 2072 N N . LYS A 1 275 ? 61.538 -32.877 -10.304 1.00 69.53 274 LYS A N 1
ATOM 2073 C CA . LYS A 1 275 ? 62.949 -32.945 -10.678 1.00 67.23 274 LYS A CA 1
ATOM 2074 C C . LYS A 1 275 ? 63.548 -31.594 -11.010 1.00 71.64 274 LYS A C 1
ATOM 2075 O O . LYS A 1 275 ? 62.891 -30.732 -11.611 1.00 72.17 274 LYS A O 1
ATOM 2081 N N . GLU A 1 276 ? 64.818 -31.440 -10.641 1.00 68.38 275 GLU A N 1
ATOM 2082 C CA . GLU A 1 276 ? 65.592 -30.251 -10.943 1.00 64.32 275 GLU A CA 1
ATOM 2083 C C . GLU A 1 276 ? 66.091 -30.330 -12.378 1.00 65.27 275 GLU A C 1
ATOM 2084 O O . GLU A 1 276 ? 66.828 -31.238 -12.741 1.00 69.12 275 GLU A O 1
ATOM 2090 N N . THR A 1 277 ? 65.695 -29.376 -13.204 1.00 66.03 276 THR A N 1
ATOM 2091 C CA . THR A 1 277 ? 65.975 -29.476 -14.626 1.00 62.35 276 THR A CA 1
ATOM 2092 C C . THR A 1 277 ? 66.339 -28.126 -15.213 1.00 68.81 276 THR A C 1
ATOM 2093 O O . THR A 1 277 ? 66.794 -28.055 -16.358 1.00 65.59 276 THR A O 1
ATOM 2097 N N . LYS A 1 278 ? 66.131 -27.048 -14.450 1.00 70.73 277 LYS A N 1
ATOM 2098 C CA . LYS A 1 278 ? 66.477 -25.721 -14.983 1.00 71.18 277 LYS A CA 1
ATOM 2099 C C . LYS A 1 278 ? 67.663 -25.086 -14.259 1.00 67.18 277 LYS A C 1
ATOM 2100 O O . LYS A 1 278 ? 67.888 -25.330 -13.072 1.00 67.28 277 LYS A O 1
ATOM 2106 N N . ASP A 1 279 ? 68.441 -24.306 -14.995 1.00 68.76 278 ASP A N 1
ATOM 2107 C CA . ASP A 1 279 ? 69.616 -23.652 -14.435 1.00 77.06 278 ASP A CA 1
ATOM 2108 C C . ASP A 1 279 ? 69.171 -22.553 -13.502 1.00 77.91 278 ASP A C 1
ATOM 2109 O O . ASP A 1 279 ? 68.218 -21.817 -13.805 1.00 75.12 278 ASP A O 1
ATOM 2114 N N . THR A 1 280 ? 69.866 -22.441 -12.375 1.00 76.72 279 THR A N 1
ATOM 2115 C CA . THR A 1 280 ? 69.679 -21.318 -11.452 1.00 78.34 279 THR A CA 1
ATOM 2116 C C . THR A 1 280 ? 69.647 -20.010 -12.260 1.00 75.46 279 THR A C 1
ATOM 2117 O O . THR A 1 280 ? 70.495 -19.790 -13.118 1.00 76.69 279 THR A O 1
ATOM 2121 N N . PRO A 1 281 ? 68.646 -19.160 -12.016 1.00 71.92 280 PRO A N 1
ATOM 2122 C CA . PRO A 1 281 ? 68.448 -17.998 -12.873 1.00 67.63 280 PRO A CA 1
ATOM 2123 C C . PRO A 1 281 ? 69.291 -16.807 -12.494 1.00 71.58 280 PRO A C 1
ATOM 2124 O O . PRO A 1 281 ? 69.907 -16.805 -11.423 1.00 71.35 280 PRO A O 1
ATOM 2128 N N . GLU A 1 282 ? 69.290 -15.795 -13.365 1.00 75.46 281 GLU A N 1
ATOM 2129 C CA . GLU A 1 282 ? 69.930 -14.506 -13.084 1.00 74.57 281 GLU A CA 1
ATOM 2130 C C . GLU A 1 282 ? 69.521 -14.016 -11.707 1.00 74.98 281 GLU A C 1
ATOM 2131 O O . GLU A 1 282 ? 68.335 -14.040 -11.357 1.00 75.91 281 GLU A O 1
ATOM 2137 N N . LEU A 1 283 ? 70.510 -13.584 -10.931 1.00 73.32 282 LEU A N 1
ATOM 2138 C CA . LEU A 1 283 ? 70.282 -12.957 -9.633 1.00 65.78 282 LEU A CA 1
ATOM 2139 C C . LEU A 1 283 ? 69.267 -11.815 -9.691 1.00 65.19 282 LEU A C 1
ATOM 2140 O O . LEU A 1 283 ? 69.277 -10.997 -10.604 1.00 62.92 282 LEU A O 1
ATOM 2145 N N . LEU A 1 284 ? 68.362 -11.780 -8.726 1.00 65.22 283 LEU A N 1
ATOM 2146 C CA . LEU A 1 284 ? 67.355 -10.731 -8.708 1.00 65.71 283 LEU A CA 1
ATOM 2147 C C . LEU A 1 284 ? 67.923 -9.563 -7.957 1.00 60.53 283 LEU A C 1
ATOM 2148 O O . LEU A 1 284 ? 68.153 -9.675 -6.749 1.00 58.26 283 LEU A O 1
ATOM 2153 N N . THR A 1 285 ? 68.134 -8.447 -8.653 1.00 54.74 284 THR A N 1
ATOM 2154 C CA . THR A 1 285 ? 68.673 -7.248 -7.988 1.00 56.16 284 THR A CA 1
ATOM 2155 C C . THR A 1 285 ? 67.656 -6.508 -7.120 1.00 59.20 284 THR A C 1
ATOM 2156 O O . THR A 1 285 ? 66.473 -6.488 -7.437 1.00 61.04 284 THR A O 1
ATOM 2160 N N . GLU A 1 286 ? 68.137 -5.906 -6.029 1.00 62.25 285 GLU A N 1
ATOM 2161 C CA . GLU A 1 286 ? 67.372 -4.928 -5.251 1.00 56.84 285 GLU A CA 1
ATOM 2162 C C . GLU A 1 286 ? 66.460 -4.057 -6.103 1.00 56.02 285 GLU A C 1
ATOM 2163 O O . GLU A 1 286 ? 65.266 -3.962 -5.826 1.00 56.17 285 GLU A O 1
ATOM 2169 N N . ALA A 1 287 ? 66.988 -3.421 -7.144 1.00 53.46 286 ALA A N 1
ATOM 2170 C CA . ALA A 1 287 ? 66.130 -2.488 -7.874 1.00 52.40 286 ALA A CA 1
ATOM 2171 C C . ALA A 1 287 ? 64.997 -3.237 -8.526 1.00 59.07 286 ALA A C 1
ATOM 2172 O O . ALA A 1 287 ? 63.892 -2.707 -8.641 1.00 61.29 286 ALA A O 1
ATOM 2174 N N . SER A 1 288 ? 65.269 -4.471 -8.951 1.00 57.21 287 SER A N 1
ATOM 2175 C CA . SER A 1 288 ? 64.256 -5.256 -9.639 1.00 57.59 287 SER A CA 1
ATOM 2176 C C . SER A 1 288 ? 63.255 -5.765 -8.636 1.00 58.08 287 SER A C 1
ATOM 2177 O O . SER A 1 288 ? 62.063 -5.778 -8.904 1.00 60.66 287 SER A O 1
ATOM 2180 N N . PHE A 1 289 ? 63.750 -6.170 -7.476 1.00 55.17 288 PHE A N 1
ATOM 2181 C CA . PHE A 1 289 ? 62.899 -6.610 -6.391 1.00 54.70 288 PHE A CA 1
ATOM 2182 C C . PHE A 1 289 ? 61.911 -5.495 -6.048 1.00 57.88 288 PHE A C 1
ATOM 2183 O O . PHE A 1 289 ? 60.706 -5.674 -6.043 1.00 58.85 288 PHE A O 1
ATOM 2191 N N . ARG A 1 290 ? 62.452 -4.324 -5.774 1.00 63.28 289 ARG A N 1
ATOM 2192 C CA . ARG A 1 290 ? 61.644 -3.228 -5.326 1.00 58.12 289 ARG A CA 1
ATOM 2193 C C . ARG A 1 290 ? 60.648 -2.836 -6.391 1.00 57.95 289 ARG A C 1
ATOM 2194 O O . ARG A 1 290 ? 59.513 -2.488 -6.058 1.00 60.09 289 ARG A O 1
ATOM 2202 N N . TRP A 1 291 ? 61.015 -2.906 -7.661 1.00 56.27 290 TRP A N 1
ATOM 2203 C CA . TRP A 1 291 ? 59.985 -2.587 -8.644 1.00 57.87 290 TRP A CA 1
ATOM 2204 C C . TRP A 1 291 ? 58.853 -3.643 -8.686 1.00 57.82 290 TRP A C 1
ATOM 2205 O O . TRP A 1 291 ? 57.678 -3.303 -8.703 1.00 58.69 290 TRP A O 1
ATOM 2216 N N . ALA A 1 292 ? 59.229 -4.913 -8.712 1.00 53.15 291 ALA A N 1
ATOM 2217 C CA . ALA A 1 292 ? 58.301 -6.004 -8.746 1.00 54.75 291 ALA A CA 1
ATOM 2218 C C . ALA A 1 292 ? 57.257 -5.816 -7.658 1.00 58.69 291 ALA A C 1
ATOM 2219 O O . ALA A 1 292 ? 56.038 -5.909 -7.864 1.00 57.74 291 ALA A O 1
ATOM 2229 N N . ASN A 1 294 ? 56.583 -3.116 -5.906 1.00 57.11 293 ASN A N 1
ATOM 2230 C CA . ASN A 1 294 ? 55.757 -1.925 -5.905 1.00 54.32 293 ASN A CA 1
ATOM 2231 C C . ASN A 1 294 ? 54.697 -2.092 -6.923 1.00 56.76 293 ASN A C 1
ATOM 2232 O O . ASN A 1 294 ? 53.689 -1.394 -6.922 1.00 63.82 293 ASN A O 1
ATOM 2237 N N . ASN A 1 295 ? 54.944 -3.007 -7.831 1.00 59.61 294 ASN A N 1
ATOM 2238 C CA . ASN A 1 295 ? 54.111 -3.138 -8.993 1.00 58.83 294 ASN A CA 1
ATOM 2239 C C . ASN A 1 295 ? 52.919 -4.038 -8.730 1.00 58.30 294 ASN A C 1
ATOM 2240 O O . ASN A 1 295 ? 51.998 -4.084 -9.535 1.00 59.81 294 ASN A O 1
ATOM 2245 N N . ASP A 1 296 ? 52.948 -4.739 -7.598 1.00 55.37 295 ASP A N 1
ATOM 2246 C CA . ASP A 1 296 ? 51.916 -5.692 -7.244 1.00 55.13 295 ASP A CA 1
ATOM 2247 C C . ASP A 1 296 ? 51.144 -5.191 -6.018 1.00 58.33 295 ASP A C 1
ATOM 2248 O O . ASP A 1 296 ? 51.558 -5.363 -4.838 1.00 56.01 295 ASP A O 1
ATOM 2253 N N . PRO A 1 297 ? 49.998 -4.586 -6.295 1.00 56.90 296 PRO A N 1
ATOM 2254 C CA . PRO A 1 297 ? 49.180 -3.943 -5.293 1.00 53.98 296 PRO A CA 1
ATOM 2255 C C . PRO A 1 297 ? 48.987 -4.844 -4.120 1.00 55.56 296 PRO A C 1
ATOM 2256 O O . PRO A 1 297 ? 49.218 -4.407 -2.996 1.00 62.50 296 PRO A O 1
ATOM 2268 N N . ALA A 1 299 ? 50.682 -7.408 -2.906 1.00 54.56 298 ALA A N 1
ATOM 2269 C CA . ALA A 1 299 ? 51.825 -7.785 -2.088 1.00 56.90 298 ALA A CA 1
ATOM 2270 C C . ALA A 1 299 ? 52.371 -6.526 -1.443 1.00 60.79 298 ALA A C 1
ATOM 2271 O O . ALA A 1 299 ? 52.716 -6.522 -0.247 1.00 58.03 298 ALA A O 1
ATOM 2273 N N . HIS A 1 300 ? 52.402 -5.443 -2.215 1.00 54.15 299 HIS A N 1
ATOM 2274 C CA . HIS A 1 300 ? 52.719 -4.172 -1.628 1.00 51.41 299 HIS A CA 1
ATOM 2275 C C . HIS A 1 300 ? 51.852 -3.833 -0.415 1.00 59.85 299 HIS A C 1
ATOM 2276 O O . HIS A 1 300 ? 52.388 -3.379 0.582 1.00 62.64 299 HIS A O 1
ATOM 2283 N N . ASP A 1 301 ? 50.536 -4.057 -0.494 1.00 59.84 300 ASP A N 1
ATOM 2284 C CA . ASP A 1 301 ? 49.641 -3.756 0.622 1.00 55.09 300 ASP A CA 1
ATOM 2285 C C . ASP A 1 301 ? 49.921 -4.672 1.771 1.00 55.38 300 ASP A C 1
ATOM 2286 O O . ASP A 1 301 ? 50.064 -4.226 2.907 1.00 61.33 300 ASP A O 1
ATOM 2291 N N . LYS A 1 302 ? 50.011 -5.968 1.481 1.00 61.04 301 LYS A N 1
ATOM 2292 C CA . LYS A 1 302 ? 49.890 -6.985 2.533 1.00 58.53 301 LYS A CA 1
ATOM 2293 C C . LYS A 1 302 ? 51.111 -7.169 3.394 1.00 54.81 301 LYS A C 1
ATOM 2294 O O . LYS A 1 302 ? 50.984 -7.463 4.568 1.00 58.49 301 LYS A O 1
ATOM 2300 N N . LEU A 1 303 ? 52.285 -6.954 2.820 1.00 58.78 302 LEU A N 1
ATOM 2301 C CA . LEU A 1 303 ? 53.510 -6.881 3.590 1.00 56.59 302 LEU A CA 1
ATOM 2302 C C . LEU A 1 303 ? 53.447 -5.741 4.596 1.00 58.61 302 LEU A C 1
ATOM 2303 O O . LEU A 1 303 ? 53.589 -5.968 5.805 1.00 55.91 302 LEU A O 1
ATOM 2308 N N . ALA A 1 304 ? 53.234 -4.520 4.090 1.00 57.62 303 ALA A N 1
ATOM 2309 C CA . ALA A 1 304 ? 53.222 -3.321 4.934 1.00 56.44 303 ALA A CA 1
ATOM 2310 C C . ALA A 1 304 ? 52.287 -3.531 6.126 1.00 59.17 303 ALA A C 1
ATOM 2311 O O . ALA A 1 304 ? 52.650 -3.333 7.301 1.00 57.49 303 ALA A O 1
ATOM 2313 N N . ASP A 1 305 ? 51.091 -3.983 5.796 1.00 56.74 304 ASP A N 1
ATOM 2314 C CA . ASP A 1 305 ? 50.049 -4.174 6.753 1.00 55.07 304 ASP A CA 1
ATOM 2315 C C . ASP A 1 305 ? 50.390 -5.253 7.805 1.00 55.78 304 ASP A C 1
ATOM 2316 O O . ASP A 1 305 ? 50.093 -5.086 8.987 1.00 57.90 304 ASP A O 1
ATOM 2321 N N . GLY A 1 306 ? 51.003 -6.356 7.387 1.00 54.19 305 GLY A N 1
ATOM 2322 C CA . GLY A 1 306 ? 51.364 -7.401 8.330 1.00 53.67 305 GLY A CA 1
ATOM 2323 C C . GLY A 1 306 ? 52.452 -6.911 9.257 1.00 57.73 305 GLY A C 1
ATOM 2324 O O . GLY A 1 306 ? 52.473 -7.259 10.439 1.00 58.02 305 GLY A O 1
ATOM 2325 N N . ILE A 1 307 ? 53.362 -6.106 8.712 1.00 53.51 306 ILE A N 1
ATOM 2326 C CA . ILE A 1 307 ? 54.356 -5.425 9.519 1.00 55.39 306 ILE A CA 1
ATOM 2327 C C . ILE A 1 307 ? 53.691 -4.470 10.521 1.00 60.74 306 ILE A C 1
ATOM 2328 O O . ILE A 1 307 ? 53.874 -4.621 11.733 1.00 60.49 306 ILE A O 1
ATOM 2333 N N . ARG A 1 308 ? 52.885 -3.529 10.035 1.00 58.32 307 ARG A N 1
ATOM 2334 C CA . ARG A 1 308 ? 52.109 -2.686 10.941 1.00 52.21 307 ARG A CA 1
ATOM 2335 C C . ARG A 1 308 ? 51.435 -3.506 12.034 1.00 58.21 307 ARG A C 1
ATOM 2336 O O . ARG A 1 308 ? 51.693 -3.281 13.223 1.00 60.66 307 ARG A O 1
ATOM 2344 N N . ARG A 1 309 ? 50.620 -4.484 11.644 1.00 58.77 308 ARG A N 1
ATOM 2345 C CA . ARG A 1 309 ? 49.915 -5.322 12.622 1.00 61.14 308 ARG A CA 1
ATOM 2346 C C . ARG A 1 309 ? 50.851 -5.980 13.659 1.00 58.60 308 ARG A C 1
ATOM 2347 O O . ARG A 1 309 ? 50.575 -5.960 14.861 1.00 58.16 308 ARG A O 1
ATOM 2355 N N . PHE A 1 310 ? 51.965 -6.540 13.204 1.00 59.91 309 PHE A N 1
ATOM 2356 C CA . PHE A 1 310 ? 52.868 -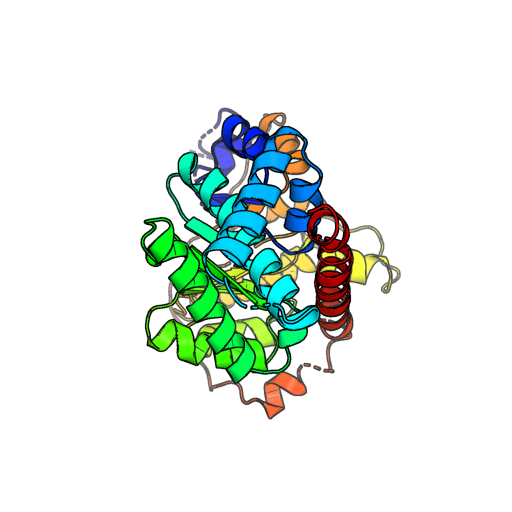7.246 14.126 1.00 61.97 309 PHE A CA 1
ATOM 2357 C C . PHE A 1 310 ? 53.595 -6.268 15.054 1.00 60.53 309 PHE A C 1
ATOM 2358 O O . PHE A 1 310 ? 53.822 -6.564 16.220 1.00 64.87 309 PHE A O 1
ATOM 2366 N N . ALA A 1 311 ? 53.971 -5.107 14.535 1.00 56.57 310 ALA A N 1
ATOM 2367 C CA . ALA A 1 311 ? 54.609 -4.093 15.368 1.00 57.13 310 ALA A CA 1
ATOM 2368 C C . ALA A 1 311 ? 53.644 -3.614 16.455 1.00 58.88 310 ALA A C 1
ATOM 2369 O O . ALA A 1 311 ? 54.025 -3.474 17.622 1.00 58.45 310 ALA A O 1
ATOM 2371 N N . ALA A 1 312 ? 52.399 -3.365 16.040 1.00 61.04 311 ALA A N 1
ATOM 2372 C CA . ALA A 1 312 ? 51.321 -2.961 16.922 1.00 55.66 311 ALA A CA 1
ATOM 2373 C C . AL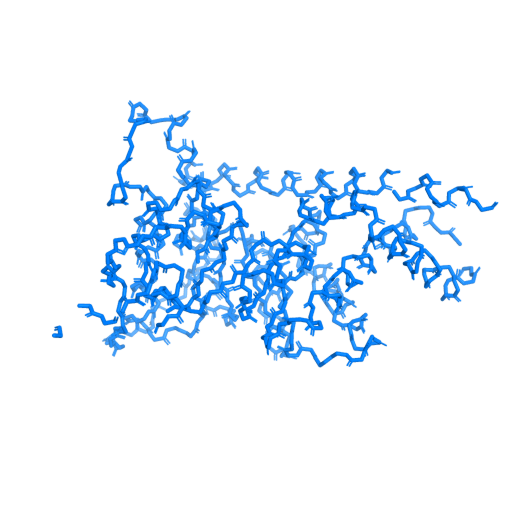A A 1 312 ? 51.172 -3.944 18.072 1.00 63.20 311 ALA A C 1
ATOM 2374 O O . ALA A 1 312 ? 51.189 -3.538 19.248 1.00 67.40 311 ALA A O 1
ATOM 2376 N N . ASP A 1 313 ? 51.061 -5.230 17.735 1.00 60.13 312 ASP A N 1
ATOM 2377 C CA . ASP A 1 313 ? 51.002 -6.286 18.739 1.00 61.68 312 ASP A CA 1
ATOM 2378 C C . ASP A 1 313 ? 52.237 -6.312 19.628 1.00 62.50 312 ASP A C 1
ATOM 2379 O O . ASP A 1 313 ? 52.151 -6.768 20.760 1.00 65.81 312 ASP A O 1
ATOM 2384 N N . GLN A 1 314 ? 53.386 -5.857 19.126 1.00 59.45 313 GLN A N 1
ATOM 2385 C CA . GLN A 1 314 ? 54.559 -5.731 19.985 1.00 60.41 313 GLN A CA 1
ATOM 2386 C C . GLN A 1 314 ? 54.294 -4.689 21.066 1.00 66.53 313 GLN A C 1
ATOM 2387 O O . GLN A 1 314 ? 54.564 -4.951 22.236 1.00 66.11 313 GLN A O 1
ATOM 2393 N N . VAL A 1 315 ? 53.745 -3.527 20.698 1.00 62.90 314 VAL A N 1
ATOM 2394 C CA . VAL A 1 315 ? 53.488 -2.511 21.715 1.00 64.35 314 VAL A CA 1
ATOM 2395 C C . VAL A 1 315 ? 52.359 -2.891 22.642 1.00 65.05 314 VAL A C 1
ATOM 2396 O O . VAL A 1 315 ? 52.446 -2.623 23.824 1.00 70.16 314 VAL A O 1
ATOM 2400 N N . THR A 1 316 ? 51.310 -3.533 22.147 1.00 62.45 315 THR A N 1
ATOM 2401 C CA . THR A 1 316 ? 50.255 -3.844 23.094 1.00 63.89 315 THR A CA 1
ATOM 2402 C C . THR A 1 316 ? 50.782 -4.918 24.060 1.00 64.39 315 THR A C 1
ATOM 2403 O O . THR A 1 316 ? 50.486 -4.901 25.259 1.00 68.75 315 THR A O 1
ATOM 2407 N N . LEU A 1 317 ? 51.611 -5.816 23.550 1.00 62.50 316 LEU A N 1
ATOM 2408 C CA . LEU A 1 317 ? 52.293 -6.773 24.405 1.00 66.13 316 LEU A CA 1
ATOM 2409 C C . LEU A 1 317 ? 53.116 -6.055 25.455 1.00 71.08 316 LEU A C 1
ATOM 2410 O O . LEU A 1 317 ? 53.145 -6.470 26.603 1.00 74.82 316 LEU A O 1
ATOM 2415 N N . GLU A 1 318 ? 53.773 -4.971 25.055 1.00 69.68 317 GLU A N 1
ATOM 2416 C CA . GLU A 1 318 ? 54.633 -4.218 25.963 1.00 71.35 317 GLU A CA 1
ATOM 2417 C C . GLU A 1 318 ? 53.857 -3.451 27.033 1.00 73.31 317 GLU A C 1
ATOM 2418 O O . GLU A 1 318 ? 54.236 -3.501 28.198 1.00 76.73 317 GLU A O 1
ATOM 2424 N N . SER A 1 319 ? 52.774 -2.774 26.648 1.00 69.03 318 SER A N 1
ATOM 2425 C CA . SER A 1 319 ? 51.857 -2.150 27.610 1.00 75.06 318 SER A CA 1
ATOM 2426 C C . SER A 1 319 ? 51.537 -3.104 28.742 1.00 80.34 318 SER A C 1
ATOM 2427 O O . SER A 1 319 ? 51.585 -2.740 29.908 1.00 84.00 318 SER A O 1
ATOM 2438 N N . LEU A 1 321 ? 53.081 -5.751 29.693 1.00 79.96 320 LEU A N 1
ATOM 2439 C CA . LEU A 1 321 ? 54.255 -6.124 30.455 1.00 80.86 320 LEU A CA 1
ATOM 2440 C C . LEU A 1 321 ? 54.717 -5.001 31.363 1.00 85.56 320 LEU A C 1
ATOM 2441 O O . LEU A 1 321 ? 55.247 -5.249 32.439 1.00 87.54 320 LEU A O 1
ATOM 2446 N N . SER A 1 322 ? 54.493 -3.766 30.927 1.00 85.95 321 SER A N 1
ATOM 2447 C CA . SER A 1 322 ? 54.815 -2.581 31.722 1.00 87.82 321 SER A CA 1
ATOM 2448 C C . SER A 1 322 ? 54.096 -2.565 33.089 1.00 92.01 321 SER A C 1
ATOM 2449 O O . SER A 1 322 ? 54.710 -2.246 34.108 1.00 94.06 321 SER A O 1
ATOM 2452 N N . LYS A 1 323 ? 52.809 -2.916 33.101 1.00 90.10 322 LYS A N 1
ATOM 2453 C CA . LYS A 1 323 ? 52.029 -2.993 34.336 1.00 90.59 322 LYS A CA 1
ATOM 2454 C C . LYS A 1 323 ? 52.636 -3.997 35.310 1.00 94.69 322 LYS A C 1
ATOM 2455 O O . LYS A 1 323 ? 52.928 -3.660 36.460 1.00 96.82 322 LYS A O 1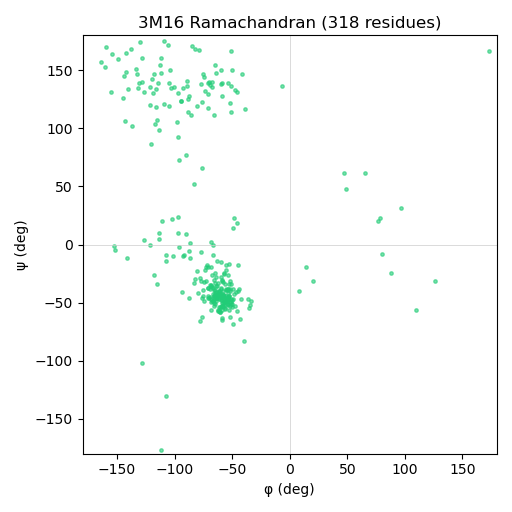
ATOM 2461 N N . LYS A 1 324 ? 52.848 -5.222 34.839 1.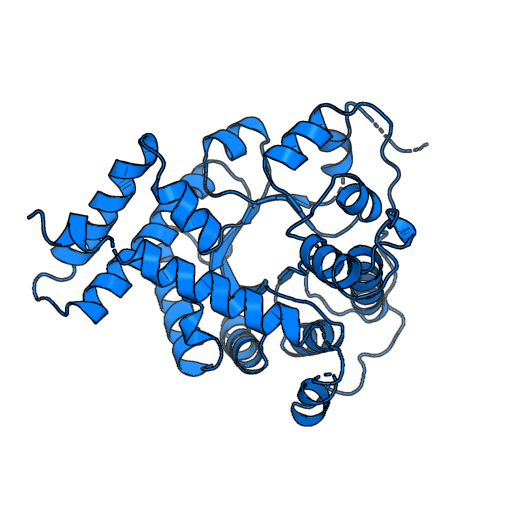00 94.68 323 LYS A N 1
ATOM 2462 C CA . LYS A 1 324 ? 53.500 -6.249 35.643 1.00 94.38 323 LYS A CA 1
ATOM 2463 C C . LYS A 1 324 ? 54.862 -5.762 36.124 1.00 101.67 323 LYS A C 1
ATOM 2464 O O . LYS A 1 324 ? 55.299 -6.114 37.219 1.00 106.82 323 LYS A O 1
ATOM 2470 N N . ILE A 1 325 ? 55.526 -4.959 35.297 1.00 98.15 324 ILE A N 1
ATOM 2471 C CA . ILE A 1 325 ? 56.793 -4.329 35.662 1.00 99.49 324 ILE A CA 1
ATOM 2472 C C . ILE A 1 325 ? 56.629 -3.454 36.905 1.00 107.53 324 ILE A C 1
ATOM 2473 O O . ILE A 1 325 ? 57.322 -3.668 37.906 1.00 115.07 324 ILE A O 1
ATOM 2478 N N . SER A 1 326 ? 55.700 -2.497 36.855 1.00 102.89 325 SER A N 1
ATOM 2479 C CA . SER A 1 326 ? 55.596 -1.500 37.914 1.00 106.36 325 SER A CA 1
ATOM 2480 C C . SER A 1 326 ? 55.016 -2.061 39.222 1.00 112.00 325 SER A C 1
ATOM 2481 O O . SER A 1 326 ? 55.224 -1.482 40.293 1.00 119.09 325 SER A O 1
ATOM 2484 N N . GLN A 1 327 ? 54.330 -3.201 39.141 1.00 106.68 326 GLN A N 1
ATOM 2485 C CA . GLN A 1 327 ? 53.922 -3.935 40.346 1.00 111.67 326 GLN A CA 1
ATOM 2486 C C . GLN A 1 327 ? 55.089 -4.714 41.005 1.00 116.26 326 GLN A C 1
ATOM 2487 O O . GLN A 1 327 ? 55.089 -5.947 41.028 1.00 115.66 326 GLN A O 1
ATOM 2493 N N . ARG A 1 328 ? 56.082 -3.988 41.523 1.00 118.44 327 ARG A N 1
ATOM 2494 C CA . ARG A 1 328 ? 57.152 -4.575 42.358 1.00 124.43 327 ARG A CA 1
ATOM 2495 C C . ARG A 1 328 ? 57.378 -3.745 43.625 1.00 129.92 327 ARG A C 1
ATOM 2496 O O . ARG A 1 328 ? 56.486 -3.617 44.468 1.00 128.95 327 ARG A O 1
#

Solvent-accessible surface area: 14241 Å² total

Radius of gyration: 19.54 Å; Cα contacts (8 Å, |Δi|>4): 567; chains: 1; bounding box: 43×49×57 Å

Sequence (320 aa):
GSAAKNKLEALKATTVVADTGDIEAIKQFKPVDATTNPSLILKAAKLANYQHLIEEAIDWALQIKGNKNSQTTLENVGDKLAVNIGCEVLTSIPGVISTEVDARLSFDTQATVAKARKLIRLYQDAGIDSDRILIKIASTWEGIQAAKILEAEGIHCNLTLLFHFAQAQACAEAGTTLISPFVGRILDWYKANSGQSEYSASEDPGVVSVTEIYNFYKSHGFKTIVGASFRNTGEIEELAGCDRLTISPELLAQLEADTSPLEQKLFPIKETKDTPELLTEASFRWANNDPAHDKLADGIRRFAADQVTLESLSKKISQR

Foldseek 3Di:
DLPFQFQLVSLVVQQEEAAALDLVLCVVSVGAEYEYALVRLLVVCPDPVLVVLLVVLLCVLCVVCVDDDLVVSLVSSLLSSQLSSQVVNLVRHNAAYEGEDQLVCQQPQVVRLVRLVVSLVSNVVVVHHLRSYAYEGELDLSRLVNQLVCVVVPRAYEHELDAAPLSLLSNLVSPHAEYEHAQQVQQVVCLVPPVPNDDFLVRRVSLVGQVVSVCVCQQAVRNHAYYENHPAPRNVLLARAGNHYYDYSVRSVVRSPGGDGRDHNDHRDHHDDHSDDDQDPVNSVVVCVPVSVVRSVVVSVVRNVSSVVSSCSSVCVVPD

InterPro domains:
  IPR001585 Transaldolase/Fructose-6-phosphate aldolase [PF00923] (19-320)
  IPR001585 Transaldolase/Fructose-6-phosphate aldolase [PTHR10683] (2-324)
  IPR004730 Transaldolase type 1 [MF_00492] (7-325)
  IPR004730 Transaldolase type 1 [TIGR00874] (8-325)
  IPR004730 Transaldolase type 1 [cd00957] (8-321)
  IPR013785 Aldolase-type TIM barrel [G3DSA:3.20.20.70] (1-329)
  IPR018225 Transaldolase, active site [PS00958] (137-154)
  IPR018225 Transaldolase, active site [PS01054] (36-44)

Secondary structure (DSSP, 8-state):
------HHHHHT--EEEEE-S-HHHHHHH--SEEE--HHHHHHHHT-GGGHHHHHHHHHHHHHH-----TTHHHHHHHHHHHHHHHHHHHTT-SS-EEEE--GGGTT-HHHHHHHHHHHHHHHHHTT--GGGEEEEEE-SHHHHHHHHHHHHTT--EEEEEE-SHHHHHHHHHTT-SEEEEBHHHHHHHHHTTSS-----TTT-HHHHHHHHHHHHHHHTT---B--B--S-HHHHHTTTTSSEEEE-HHHHHHHHH--S--------PPP-S--PPP--HHHHHH------HHHHHHHHHHHHHHHHHHH--HHHHH--

CATH classification: 3.20.20.70

Organism: Oleispira antarctica (NCBI:txid188908)

Nearest PDB structures (foldseek):
  3igx-assembly2_B  TM=9.543E-01  e=2.422E-35  Francisella tularensis subsp. tularensis SCHU S4
  3te9-assembly2_B  TM=9.573E-01  e=1.609E-34  Francisella tularensis subsp. tularensis
  3tno-assembly1_B  TM=9.522E-01  e=4.636E-35  Francisella tularensis subsp. tularensis SCHU S4
  4e0c-assembly1_A  TM=9.492E-01  e=1.163E-34  Francisella tularensis subsp. tularensis SCHU S4
  3te9-assembly1_A  TM=9.559E-01  e=1.739E-33  Francisella tularensis subsp. tularensis

B-factor: mean 71.25, std 16.15, range [20.12, 150.67]